Protein AF-A0A2D6M7T5-F1 (afdb_monomer)

Sequence (341 aa):
MRVSKRESVAALQKVVNKAGFGPLVVDGDYGPATSRAVLAFAQSLESDFVTTIRKLGELVPDQAEVEAIPAPAFNDHLIPLKKGQAVSRGWKDNNPIGITWHWTAGWDITSCRRVLGGAKALRKGKASAHFCVGRSREAGIDRYVTLENRSWHCGKGQTLQVDGSELTSADQKGARTTVGIETVNIGYARRGVDAENDWIRYDSPNGPPLVVQPWTDEQIEMMVELGQYIVARFPHIRPEHHQGHADLCPGYKLDVLGFPWLRVLEGIYDEKVEDVWTPFATIEGRQEALTNLGYKLGKVDGVWGRLSAAALSDFQGDQGLPDNGMWTTFVGRAVCQALAE

Solvent-accessible surface area (backbone atoms only — not comparable to full-atom values): 18740 Å² total; per-residue (Å²): 132,88,79,51,75,40,57,53,37,23,53,48,33,50,51,35,34,74,72,66,43,44,94,56,78,71,77,21,67,87,43,74,67,50,51,53,24,51,50,52,50,60,66,70,60,85,60,57,71,69,58,48,53,49,55,53,54,72,72,47,87,74,94,69,82,78,76,66,74,72,70,72,78,59,51,78,31,54,45,57,93,48,94,70,37,34,53,43,85,42,44,62,93,75,47,64,67,27,39,36,36,34,48,60,59,26,91,41,52,69,64,42,38,49,37,44,22,29,83,77,15,74,29,53,52,70,30,15,30,21,32,37,37,17,62,35,69,89,69,29,33,35,34,21,35,58,93,66,37,24,20,38,60,41,60,85,65,50,51,30,28,82,85,44,46,70,56,86,50,80,74,57,26,45,27,54,30,28,47,28,36,32,28,44,33,60,46,52,50,48,98,96,38,81,72,60,97,77,40,41,79,33,39,42,58,64,54,71,70,41,40,25,64,67,82,46,68,52,26,45,53,51,51,14,51,50,42,35,40,50,32,73,75,41,70,87,44,49,79,78,27,53,48,36,46,20,50,27,9,60,92,71,43,65,35,40,70,85,60,65,56,64,70,34,46,24,57,36,67,75,44,93,66,87,77,45,48,74,66,52,39,40,55,41,39,45,44,47,52,43,45,76,74,66,39,74,45,76,80,79,73,62,65,79,43,74,43,49,46,48,33,46,31,51,49,24,52,77,71,72,40,70,69,71,58,56,59,30,63,54,52,28,44,53,50,56,55,63,74,73,110

Radius of gyration: 21.65 Å; Cα contacts (8 Å, |Δi|>4): 619; chains: 1; bounding box: 46×63×50 Å

Foldseek 3Di:
DDDDLLNVLLQLCVLLVVVVLDDDDSRSDCDPSSVNSVVVVVVVPPDDPVVVVVVVVVSDPDDDDPPQLDAWDAPEQEADPDPQFQKFAAAVVRAAQFAAEFEQLAAFPVVSCCQAGHPNHPCRSHFHAQKEFTQAVVSPIYGHRDRRIFGHHWQVQFQAALLQAGDPDSCRTCSRRHHYYYYHFSFFDDVPRHADPPFDWFQFQQHRTTGGDDGHPRSLVSLLSNLLNRCSVVVSHALSRYFYSCSRNPPPDDPPQPDPSQSNRCSNVVDGDDPLDPLPRFQLSLVVLLVLLPQDDDDSDRDSDPSSQVSLQVLCVVLVGPNPSGRTSSVSVSSVVSNVD

Mean predicted aligned error: 10.1 Å

Nearest PDB structures (foldseek):
  3bkv-assembly1_A  TM=8.807E-01  e=5.949E-02  Phikzvirus phiKZ
  4c2e-assembly1_B  TM=9.478E-01  e=2.990E-01  Bacillus subtilis subsp. subtilis str. 168
  4c2g-assembly1_A-2  TM=9.456E-01  e=2.990E-01  Bacillus subtilis subsp. subtilis str. 168
  4c2h-assembly1_B  TM=9.445E-01  e=4.226E-01  Bacillus subtilis subsp. subtilis str. 168
  4c2f-assembly1_A  TM=8.465E-01  e=2.515E-01  Bacillus subtilis subsp. subtilis str. 168

Structure (mmCIF, N/CA/C/O backbone):
data_AF-A0A2D6M7T5-F1
#
_entry.id   AF-A0A2D6M7T5-F1
#
loop_
_atom_site.group_PDB
_atom_site.id
_atom_site.type_symbol
_atom_site.label_atom_id
_atom_site.label_alt_id
_atom_site.label_comp_id
_atom_site.label_asym_id
_atom_site.label_entity_id
_atom_site.label_seq_id
_atom_site.pdbx_PDB_ins_code
_atom_site.Cartn_x
_atom_site.Cartn_y
_atom_site.Cartn_z
_atom_site.occupancy
_atom_site.B_iso_or_equiv
_atom_site.auth_seq_id
_atom_site.auth_comp_id
_atom_site.auth_asym_id
_atom_site.auth_atom_id
_atom_site.pdbx_PDB_model_num
ATOM 1 N N . MET A 1 1 ? -2.818 -33.840 -22.133 1.00 33.44 1 MET A N 1
ATOM 2 C CA . MET A 1 1 ? -4.103 -33.728 -21.408 1.00 33.44 1 MET A CA 1
ATOM 3 C C . MET A 1 1 ? -3.850 -32.770 -20.253 1.00 33.44 1 MET A C 1
ATOM 5 O O . MET A 1 1 ? -2.863 -32.972 -19.564 1.00 33.44 1 MET A O 1
ATOM 9 N N . ARG A 1 2 ? -4.598 -31.663 -20.143 1.00 39.62 2 ARG A N 1
ATOM 10 C CA . ARG A 1 2 ? -4.348 -30.619 -19.129 1.00 39.62 2 ARG A CA 1
ATOM 11 C C . ARG A 1 2 ? -4.703 -31.159 -17.742 1.00 39.62 2 ARG A C 1
ATOM 13 O O . ARG A 1 2 ? -5.802 -31.680 -17.588 1.00 39.62 2 ARG A O 1
ATOM 20 N N . VAL A 1 3 ? -3.792 -31.033 -16.782 1.00 46.38 3 VAL A N 1
ATOM 21 C CA . VAL A 1 3 ? -4.031 -31.374 -15.373 1.00 46.38 3 VAL A CA 1
ATOM 22 C C . VAL A 1 3 ? -4.597 -30.136 -14.678 1.00 46.38 3 VAL A C 1
ATOM 24 O O . VAL A 1 3 ? -4.099 -29.028 -14.866 1.00 46.38 3 VAL A O 1
ATOM 27 N N . SER A 1 4 ? -5.675 -30.294 -13.922 1.00 59.66 4 SER A N 1
ATOM 28 C CA . SER A 1 4 ? -6.310 -29.204 -13.178 1.00 59.66 4 SER A CA 1
ATOM 29 C C . SER A 1 4 ? -5.487 -28.793 -11.944 1.00 59.66 4 SER A C 1
ATOM 31 O O . SER A 1 4 ? -4.774 -29.610 -11.362 1.00 59.66 4 SER A O 1
ATOM 33 N N . LYS A 1 5 ? -5.632 -27.537 -11.479 1.00 59.56 5 LYS A N 1
ATOM 34 C CA . LYS A 1 5 ? -5.011 -27.015 -10.233 1.00 59.56 5 LYS A CA 1
ATOM 35 C C . LYS A 1 5 ? -5.205 -27.980 -9.055 1.00 59.56 5 LYS A C 1
ATOM 37 O O . LYS A 1 5 ? -4.272 -28.243 -8.301 1.00 59.56 5 LYS A O 1
ATOM 42 N N . ARG A 1 6 ? -6.402 -28.556 -8.951 1.00 67.44 6 ARG A N 1
ATOM 43 C CA . ARG A 1 6 ? -6.786 -29.503 -7.904 1.00 67.44 6 ARG A CA 1
ATOM 44 C C . ARG A 1 6 ? -6.025 -30.829 -7.993 1.00 67.44 6 ARG A C 1
ATOM 46 O O . ARG A 1 6 ? -5.544 -31.342 -6.988 1.00 67.44 6 ARG A O 1
ATOM 53 N N . GLU A 1 7 ? -5.848 -31.365 -9.196 1.00 67.69 7 GLU A N 1
ATOM 54 C CA . GLU A 1 7 ? -5.063 -32.587 -9.413 1.00 67.69 7 GLU A CA 1
ATOM 55 C C . GLU A 1 7 ? -3.572 -32.377 -9.102 1.00 67.69 7 GLU A C 1
ATOM 57 O O . GLU A 1 7 ? -2.942 -33.258 -8.514 1.00 67.69 7 GLU A O 1
ATOM 62 N N . SER A 1 8 ? -3.024 -31.196 -9.404 1.00 64.25 8 SER A N 1
ATOM 63 C CA . SER A 1 8 ? -1.641 -30.834 -9.059 1.00 64.25 8 SER A CA 1
ATOM 64 C C . SER A 1 8 ? -1.417 -30.759 -7.548 1.00 64.25 8 SER A C 1
ATOM 66 O O . SER A 1 8 ? -0.423 -31.277 -7.035 1.00 64.25 8 SER A O 1
ATOM 68 N N . VAL A 1 9 ? -2.357 -30.168 -6.808 1.00 73.00 9 VAL A N 1
ATOM 69 C CA . VAL A 1 9 ? -2.287 -30.123 -5.340 1.00 73.00 9 VAL A CA 1
ATOM 70 C C . VAL A 1 9 ? -2.418 -31.524 -4.744 1.00 73.00 9 VAL A C 1
ATOM 72 O O . VAL A 1 9 ? -1.655 -31.873 -3.846 1.00 73.00 9 VAL A O 1
ATOM 75 N N . ALA A 1 10 ? -3.299 -32.369 -5.285 1.00 76.88 10 ALA A N 1
ATOM 76 C CA . ALA A 1 10 ? -3.432 -33.754 -4.839 1.00 76.88 10 ALA A CA 1
ATOM 77 C C . ALA A 1 10 ? -2.135 -34.546 -5.075 1.00 76.88 10 ALA A C 1
ATOM 79 O O . ALA A 1 10 ? -1.720 -35.347 -4.234 1.00 76.88 10 ALA A O 1
ATOM 80 N N . ALA A 1 11 ? -1.453 -34.314 -6.199 1.00 75.56 11 ALA A N 1
ATOM 81 C CA . ALA A 1 11 ? -0.148 -34.910 -6.466 1.00 75.56 11 ALA A CA 1
ATOM 82 C C . ALA A 1 11 ? 0.910 -34.447 -5.450 1.00 75.56 11 ALA A C 1
ATOM 84 O O . ALA A 1 11 ? 1.617 -35.280 -4.880 1.00 75.56 11 ALA A O 1
ATOM 85 N N . LEU A 1 12 ? 0.965 -33.148 -5.149 1.00 76.25 12 LEU A N 1
ATOM 86 C CA . LEU A 1 12 ? 1.865 -32.598 -4.136 1.00 76.25 12 LEU A CA 1
ATOM 87 C C . LEU A 1 12 ? 1.594 -33.184 -2.742 1.00 76.25 12 LEU A C 1
ATOM 89 O O . LEU A 1 12 ? 2.528 -33.625 -2.075 1.00 76.25 12 LEU A O 1
ATOM 93 N N . GLN A 1 13 ? 0.328 -33.270 -2.325 1.00 83.75 13 GLN A N 1
ATOM 94 C CA . GLN A 1 13 ? -0.070 -33.883 -1.052 1.00 83.75 13 GLN A CA 1
ATOM 95 C C . GLN A 1 13 ? 0.419 -35.338 -0.945 1.00 83.75 13 GLN A C 1
ATOM 97 O O . GLN A 1 13 ? 0.943 -35.741 0.094 1.00 83.75 13 GLN A O 1
ATOM 102 N N . LYS A 1 14 ? 0.330 -36.123 -2.032 1.00 82.44 14 LYS A N 1
ATOM 103 C CA . LYS A 1 14 ? 0.880 -37.493 -2.081 1.00 82.44 14 LYS A CA 1
ATOM 104 C C . LYS A 1 14 ? 2.398 -37.514 -1.909 1.00 82.44 14 LYS A C 1
ATOM 106 O O . LYS A 1 14 ? 2.904 -38.365 -1.178 1.00 82.44 14 LYS A O 1
ATOM 111 N N . VAL A 1 15 ? 3.120 -36.610 -2.573 1.00 76.88 15 VAL A N 1
ATOM 112 C CA . VAL A 1 15 ? 4.589 -36.533 -2.493 1.00 76.88 15 VAL A CA 1
ATOM 113 C C . VAL A 1 15 ? 5.031 -36.191 -1.075 1.00 76.88 15 VAL A C 1
ATOM 115 O O . VAL A 1 15 ? 5.868 -36.890 -0.508 1.00 76.88 15 VAL A O 1
ATOM 118 N N . VAL A 1 16 ? 4.419 -35.174 -0.476 1.00 78.94 16 VAL A N 1
ATOM 119 C CA . VAL A 1 16 ? 4.727 -34.721 0.885 1.00 78.94 16 VAL A CA 1
ATOM 120 C C . VAL A 1 16 ? 4.400 -35.809 1.919 1.00 78.94 16 VAL A C 1
ATOM 122 O O . VAL A 1 16 ? 5.206 -36.068 2.814 1.00 78.94 16 VAL A O 1
ATOM 125 N N . ASN A 1 17 ? 3.291 -36.540 1.741 1.00 82.50 17 ASN A N 1
ATOM 126 C CA . ASN A 1 17 ? 2.975 -37.727 2.544 1.00 82.50 17 ASN A CA 1
ATOM 127 C C . ASN A 1 17 ? 4.034 -38.822 2.417 1.00 82.50 17 ASN A C 1
ATOM 129 O O . ASN A 1 17 ? 4.502 -39.349 3.424 1.00 82.50 17 ASN A O 1
ATOM 133 N N . LYS A 1 18 ? 4.426 -39.161 1.185 1.00 78.81 18 LYS A N 1
ATOM 134 C CA . LYS A 1 18 ? 5.433 -40.194 0.907 1.00 78.81 18 LYS A CA 1
ATOM 135 C C . LYS A 1 18 ? 6.806 -39.824 1.469 1.00 78.81 18 LYS A C 1
ATOM 137 O O . LYS A 1 18 ? 7.541 -40.708 1.895 1.00 78.81 18 LYS A O 1
ATOM 142 N N . ALA A 1 19 ? 7.134 -38.536 1.489 1.00 75.44 19 ALA A N 1
ATOM 143 C CA . ALA A 1 19 ? 8.362 -38.012 2.071 1.00 75.44 19 ALA A CA 1
ATOM 144 C C . ALA A 1 19 ? 8.355 -37.988 3.614 1.00 75.44 19 ALA A C 1
ATOM 146 O O . ALA A 1 19 ? 9.364 -37.626 4.210 1.00 75.44 19 ALA A O 1
ATOM 147 N N . GLY A 1 20 ? 7.252 -38.378 4.265 1.00 86.06 20 GLY A N 1
ATOM 148 C CA . GLY A 1 20 ? 7.153 -38.450 5.726 1.00 86.06 20 GLY A CA 1
ATOM 149 C C . GLY A 1 20 ? 6.737 -37.145 6.407 1.00 86.06 20 GLY A C 1
ATOM 150 O O . GLY A 1 20 ? 6.756 -37.076 7.630 1.00 86.06 20 GLY A O 1
ATOM 151 N N . PHE A 1 21 ? 6.318 -36.133 5.642 1.00 83.62 21 PHE A N 1
ATOM 152 C CA . PHE A 1 21 ? 5.861 -34.833 6.158 1.00 83.62 21 PHE A CA 1
ATOM 153 C C . PHE A 1 21 ? 4.329 -34.753 6.288 1.00 83.62 21 PHE A C 1
ATOM 155 O O . PHE A 1 21 ? 3.769 -33.686 6.525 1.00 83.62 21 PHE A O 1
ATOM 162 N N . GLY A 1 22 ? 3.651 -35.892 6.120 1.00 83.56 22 GLY A N 1
ATOM 163 C CA . GLY A 1 22 ? 2.222 -36.074 6.357 1.00 83.56 22 GLY A CA 1
ATOM 164 C C . GLY A 1 22 ? 1.867 -36.410 7.816 1.00 83.56 22 GLY A C 1
ATOM 165 O O . GLY A 1 22 ? 2.725 -36.348 8.695 1.00 83.56 22 GLY A O 1
ATOM 166 N N . PRO A 1 23 ? 0.611 -36.816 8.090 1.00 86.75 23 PRO A N 1
ATOM 167 C CA . PRO A 1 23 ? -0.411 -37.188 7.112 1.00 86.75 23 PRO A CA 1
ATOM 168 C C . PRO A 1 23 ? -1.252 -35.995 6.627 1.00 86.75 23 PRO A C 1
ATOM 170 O O . PRO A 1 23 ? -1.916 -35.314 7.403 1.00 86.75 23 PRO A O 1
ATOM 173 N N . LEU A 1 24 ? -1.269 -35.791 5.314 1.00 86.88 24 LEU A N 1
ATOM 174 C CA . LEU A 1 24 ? -2.187 -34.924 4.583 1.00 86.88 24 LEU A CA 1
ATOM 175 C C . LEU A 1 24 ? -3.327 -35.751 3.994 1.00 86.88 24 LEU A C 1
ATOM 177 O O . LEU A 1 24 ? -3.114 -36.862 3.500 1.00 86.88 24 LEU A O 1
ATOM 181 N N . VAL A 1 25 ? -4.521 -35.170 3.973 1.00 90.12 25 VAL A N 1
ATOM 182 C CA . VAL A 1 25 ? -5.603 -35.653 3.115 1.00 90.12 25 VAL A CA 1
ATOM 183 C C . VAL A 1 25 ? -5.232 -35.326 1.667 1.00 90.12 25 VAL A C 1
ATOM 185 O O . VAL A 1 25 ? -4.685 -34.264 1.388 1.00 90.12 25 VAL A O 1
ATOM 188 N N . VAL A 1 26 ? -5.462 -36.268 0.753 1.00 88.56 26 VAL A N 1
ATOM 189 C CA . VAL A 1 26 ? -5.193 -36.099 -0.681 1.00 88.56 26 VAL A CA 1
ATOM 190 C C . VAL A 1 26 ? -6.503 -35.722 -1.369 1.00 88.56 26 VAL A C 1
ATOM 192 O O . VAL A 1 26 ? -7.169 -36.562 -1.971 1.00 88.56 26 VAL A O 1
ATOM 195 N N . ASP A 1 27 ? -6.907 -34.472 -1.199 1.00 85.56 27 ASP A N 1
ATOM 196 C CA . ASP A 1 27 ? -8.188 -33.914 -1.657 1.00 85.56 27 ASP A CA 1
ATOM 197 C C . ASP A 1 27 ? -8.036 -32.881 -2.784 1.00 85.56 27 ASP A C 1
ATOM 199 O O . ASP A 1 27 ? -9.033 -32.500 -3.412 1.00 85.56 27 ASP A O 1
ATOM 203 N N . GLY A 1 28 ? -6.796 -32.479 -3.078 1.00 79.06 28 GLY A N 1
ATOM 204 C CA . GLY A 1 28 ? -6.483 -31.454 -4.064 1.00 79.06 28 GLY A CA 1
ATOM 205 C C . GLY A 1 28 ? -6.663 -30.025 -3.566 1.00 79.06 28 GLY A C 1
ATOM 206 O O . GLY A 1 28 ? -6.566 -29.093 -4.366 1.00 79.06 28 GLY A O 1
ATOM 207 N N . ASP A 1 29 ? -6.876 -29.840 -2.266 1.00 78.75 29 ASP A N 1
ATOM 208 C CA . ASP A 1 29 ? -7.134 -28.537 -1.675 1.00 78.75 29 ASP A CA 1
ATOM 209 C C . ASP A 1 29 ? -5.875 -28.044 -0.933 1.00 78.75 29 ASP A C 1
ATOM 211 O O . ASP A 1 29 ? -5.308 -28.699 -0.049 1.00 78.75 29 ASP A O 1
ATOM 215 N N . TYR A 1 30 ? -5.372 -26.866 -1.319 1.00 69.19 30 TYR A N 1
ATOM 216 C CA . TYR A 1 30 ? -4.127 -26.326 -0.759 1.00 69.19 30 TYR A CA 1
ATOM 217 C C . TYR A 1 30 ? -4.409 -25.589 0.556 1.00 69.19 30 TYR A C 1
ATOM 219 O O . TYR A 1 30 ? -4.330 -24.369 0.647 1.00 69.19 30 TYR A O 1
ATOM 227 N N . GLY A 1 31 ? -4.788 -26.345 1.584 1.00 69.44 31 GLY A N 1
ATOM 228 C CA . GLY A 1 31 ? -5.095 -25.807 2.906 1.00 69.44 31 GLY A CA 1
ATOM 229 C C . GLY A 1 31 ? -3.866 -25.605 3.808 1.00 69.44 31 GLY A C 1
ATOM 230 O O . GLY A 1 31 ? -2.744 -25.991 3.462 1.00 69.44 31 GLY A O 1
ATOM 231 N N . PRO A 1 32 ? -4.062 -25.075 5.031 1.00 59.84 32 PRO A N 1
ATOM 232 C CA . PRO A 1 32 ? -2.980 -24.814 5.985 1.00 59.84 32 PRO A CA 1
ATOM 233 C C . PRO A 1 32 ? -2.135 -26.046 6.344 1.00 59.84 32 PRO A C 1
ATOM 235 O O . PRO A 1 32 ? -0.934 -25.922 6.571 1.00 59.84 32 PRO A O 1
ATOM 238 N N . ALA A 1 33 ? -2.738 -27.240 6.383 1.00 70.31 33 ALA A N 1
ATOM 239 C CA . ALA A 1 33 ? -2.008 -28.487 6.616 1.00 70.31 33 ALA A CA 1
ATOM 240 C C . ALA A 1 33 ? -1.058 -28.804 5.451 1.00 70.31 33 ALA A C 1
ATOM 242 O O . ALA A 1 33 ? 0.128 -29.034 5.686 1.00 70.31 33 ALA A O 1
ATOM 243 N N . THR A 1 34 ? -1.559 -28.725 4.212 1.00 79.50 34 THR A N 1
ATOM 244 C CA . THR A 1 34 ? -0.765 -28.881 2.985 1.00 79.50 34 THR A CA 1
ATOM 245 C C . THR A 1 34 ? 0.378 -27.869 2.959 1.00 79.50 34 THR A C 1
ATOM 247 O O . THR A 1 34 ? 1.526 -28.259 2.784 1.00 79.50 34 THR A O 1
ATOM 250 N N . SER A 1 35 ? 0.093 -26.593 3.236 1.00 66.12 35 SER A N 1
ATOM 251 C CA . SER A 1 35 ? 1.100 -25.526 3.285 1.00 66.12 35 SER A CA 1
ATOM 252 C C . SER A 1 35 ? 2.218 -25.806 4.301 1.00 66.12 35 SER A C 1
ATOM 254 O O . SER A 1 35 ? 3.394 -25.797 3.938 1.00 66.12 35 SER A O 1
ATOM 256 N N . ARG A 1 36 ? 1.877 -26.138 5.557 1.00 71.44 36 ARG A N 1
ATOM 257 C CA . ARG A 1 36 ? 2.871 -26.460 6.602 1.00 71.44 36 ARG A CA 1
ATOM 258 C C . ARG A 1 36 ? 3.747 -27.649 6.225 1.00 71.44 36 ARG A C 1
ATOM 260 O O . ARG A 1 36 ? 4.956 -27.605 6.426 1.00 71.44 36 ARG A O 1
ATOM 267 N N . ALA A 1 37 ? 3.141 -28.699 5.686 1.00 72.44 37 ALA A N 1
ATOM 268 C CA . ALA A 1 37 ? 3.846 -29.915 5.317 1.00 72.44 37 ALA A CA 1
ATOM 269 C C . ALA A 1 37 ? 4.761 -29.703 4.099 1.00 72.44 37 ALA A C 1
ATOM 271 O O . ALA A 1 37 ? 5.889 -30.190 4.089 1.00 72.44 37 ALA A O 1
ATOM 272 N N . VAL A 1 38 ? 4.324 -28.912 3.113 1.00 73.38 38 VAL A N 1
ATOM 273 C CA . VAL A 1 38 ? 5.154 -28.489 1.974 1.00 73.38 38 VAL A CA 1
ATOM 274 C C . VAL A 1 38 ? 6.327 -27.627 2.441 1.00 73.38 38 VAL A C 1
ATOM 276 O O . VAL A 1 38 ? 7.447 -27.849 1.992 1.00 73.38 38 VAL A O 1
ATOM 279 N N . LEU A 1 39 ? 6.104 -26.685 3.364 1.00 66.75 39 LEU A N 1
ATOM 280 C CA . LEU A 1 39 ? 7.166 -25.853 3.938 1.00 66.75 39 LEU A CA 1
ATOM 281 C C . LEU A 1 39 ? 8.183 -26.686 4.725 1.00 66.75 39 LEU A C 1
ATOM 283 O O . LEU A 1 39 ? 9.381 -26.528 4.513 1.00 66.75 39 LEU A O 1
ATOM 287 N N . ALA A 1 40 ? 7.725 -27.602 5.582 1.00 69.75 40 ALA A N 1
ATOM 288 C CA . ALA A 1 40 ? 8.602 -28.502 6.329 1.00 69.75 40 ALA A CA 1
ATOM 289 C C . ALA A 1 40 ? 9.402 -29.420 5.390 1.00 69.75 40 ALA A C 1
ATOM 291 O O . ALA A 1 40 ? 10.612 -29.587 5.556 1.00 69.75 40 ALA A O 1
ATOM 292 N N . PHE A 1 41 ? 8.749 -29.953 4.353 1.00 73.69 41 PHE A N 1
ATOM 293 C CA . PHE A 1 41 ? 9.410 -30.735 3.316 1.00 73.69 41 PHE A CA 1
ATOM 294 C C . PHE A 1 41 ? 10.461 -29.900 2.571 1.00 73.69 41 PHE A C 1
ATOM 296 O O . PHE A 1 41 ? 11.600 -30.338 2.437 1.00 73.69 41 PHE A O 1
ATOM 303 N N . ALA A 1 42 ? 10.139 -28.670 2.165 1.00 64.94 42 ALA A N 1
ATOM 304 C CA . ALA A 1 42 ? 11.074 -27.772 1.490 1.00 64.94 42 ALA A CA 1
ATOM 305 C C . ALA A 1 42 ? 12.279 -27.398 2.371 1.00 64.94 42 ALA A C 1
ATOM 307 O O . ALA A 1 42 ? 13.411 -27.389 1.891 1.00 64.94 42 ALA A O 1
ATOM 308 N N . GLN A 1 43 ? 12.057 -27.147 3.664 1.00 65.62 43 GLN A N 1
ATOM 309 C CA . GLN A 1 43 ? 13.121 -26.859 4.632 1.00 65.62 43 GLN A CA 1
ATOM 310 C C . GLN A 1 43 ? 14.069 -28.048 4.834 1.00 65.62 43 GLN A C 1
ATOM 312 O O . GLN A 1 43 ? 15.260 -27.844 5.045 1.00 65.62 43 GLN A O 1
ATOM 317 N N . SER A 1 44 ? 13.572 -29.284 4.719 1.00 69.06 44 SER A N 1
ATOM 318 C CA . SER A 1 44 ? 14.391 -30.493 4.893 1.00 69.06 44 SER A CA 1
ATOM 319 C C . SER A 1 44 ? 15.385 -30.768 3.758 1.00 69.06 44 SER A C 1
ATOM 321 O O . SER A 1 44 ? 16.264 -31.615 3.903 1.00 69.06 44 SER A O 1
ATOM 323 N N . LEU A 1 45 ? 15.249 -30.090 2.614 1.00 65.00 45 LEU A N 1
ATOM 324 C CA . LEU A 1 45 ? 15.983 -30.435 1.396 1.00 65.00 45 LEU A CA 1
ATOM 325 C C . LEU A 1 45 ? 17.353 -29.756 1.235 1.00 65.00 45 LEU A C 1
ATOM 327 O O . LEU A 1 45 ? 18.006 -30.057 0.234 1.00 65.00 45 LEU A O 1
ATOM 331 N N . GLU A 1 46 ? 17.785 -28.887 2.167 1.00 54.81 46 GLU A N 1
ATOM 332 C CA . GLU A 1 46 ? 19.110 -28.211 2.231 1.00 54.81 46 GLU A CA 1
ATOM 333 C C . GLU A 1 46 ? 19.807 -27.989 0.864 1.00 54.81 46 GLU A C 1
ATOM 335 O O . GLU A 1 46 ? 20.984 -28.290 0.670 1.00 54.81 46 GLU A O 1
ATOM 340 N N . SER A 1 47 ? 19.082 -27.499 -0.144 1.00 52.31 47 SER A N 1
ATOM 341 C CA . SER A 1 47 ? 19.627 -27.259 -1.483 1.00 52.31 47 SER A CA 1
ATOM 342 C C . SER A 1 47 ? 18.873 -26.136 -2.180 1.00 52.31 47 SER A C 1
ATOM 344 O O . SER A 1 47 ? 17.771 -25.764 -1.776 1.00 52.31 47 SER A O 1
ATOM 346 N N . ASP A 1 48 ? 19.496 -25.544 -3.200 1.00 57.12 48 ASP A N 1
ATOM 347 C CA . ASP A 1 48 ? 18.899 -24.427 -3.923 1.00 57.12 48 ASP A CA 1
ATOM 348 C C . ASP A 1 48 ? 17.535 -24.793 -4.543 1.00 57.12 48 ASP A C 1
ATOM 350 O O . ASP A 1 48 ? 17.195 -25.959 -4.782 1.00 57.12 48 ASP A O 1
ATOM 354 N N . PHE A 1 49 ? 16.726 -23.762 -4.791 1.00 47.53 49 PHE A N 1
ATOM 355 C CA . PHE A 1 49 ? 15.370 -23.895 -5.325 1.00 47.53 49 PHE A CA 1
ATOM 356 C C . PHE A 1 49 ? 15.327 -24.717 -6.627 1.00 47.53 49 PHE A C 1
ATOM 358 O O . PHE A 1 49 ? 14.406 -25.498 -6.844 1.00 47.53 49 PHE A O 1
ATOM 365 N N . VAL A 1 50 ? 16.358 -24.612 -7.471 1.00 49.44 50 VAL A N 1
ATOM 366 C CA . VAL A 1 50 ? 16.449 -25.326 -8.756 1.00 49.44 50 VAL A CA 1
ATOM 367 C C . VAL A 1 50 ? 16.670 -26.828 -8.545 1.00 49.44 50 VAL A C 1
ATOM 369 O O . VAL A 1 50 ? 16.057 -27.655 -9.221 1.00 49.44 50 VAL A O 1
ATOM 372 N N . THR A 1 51 ? 17.509 -27.195 -7.582 1.00 51.06 51 THR A N 1
ATOM 373 C CA . THR A 1 51 ? 17.798 -28.583 -7.206 1.00 51.06 51 THR A CA 1
ATOM 374 C C . THR A 1 51 ? 16.596 -29.225 -6.518 1.00 51.06 51 THR A C 1
ATOM 376 O O . THR A 1 51 ? 16.284 -30.389 -6.773 1.00 51.06 51 THR A O 1
ATOM 379 N N . THR A 1 52 ? 15.866 -28.441 -5.723 1.00 49.78 52 THR A N 1
ATOM 380 C CA . THR A 1 52 ? 14.604 -28.842 -5.089 1.00 49.78 52 THR A CA 1
ATOM 381 C C . THR A 1 52 ? 13.524 -29.156 -6.128 1.00 49.78 52 THR A C 1
ATOM 383 O O . THR A 1 52 ? 12.926 -30.229 -6.079 1.00 49.78 52 THR A O 1
ATOM 386 N N . ILE A 1 53 ? 13.330 -28.282 -7.123 1.00 52.03 53 ILE A N 1
ATOM 387 C CA . ILE A 1 53 ? 12.389 -28.511 -8.233 1.00 52.03 53 ILE A CA 1
ATOM 388 C C . ILE A 1 53 ? 12.780 -29.751 -9.052 1.00 52.03 53 ILE A C 1
ATOM 390 O O . ILE A 1 53 ? 11.909 -30.526 -9.442 1.00 52.03 53 ILE A O 1
ATOM 394 N N . ARG A 1 54 ? 14.081 -29.996 -9.264 1.00 52.12 54 ARG A N 1
ATOM 395 C CA . ARG A 1 54 ? 14.559 -31.188 -9.982 1.00 52.12 54 ARG A CA 1
ATOM 396 C C . ARG A 1 54 ? 14.273 -32.485 -9.216 1.00 52.12 54 ARG A C 1
ATOM 398 O O . ARG A 1 54 ? 13.715 -33.405 -9.801 1.00 52.12 54 ARG A O 1
ATOM 405 N N . LYS A 1 55 ? 14.578 -32.542 -7.914 1.00 53.16 55 LYS A N 1
ATOM 406 C CA . LYS A 1 55 ? 14.277 -33.710 -7.060 1.00 53.16 55 LYS A CA 1
ATOM 407 C C . LYS A 1 55 ? 12.773 -33.966 -6.927 1.00 53.16 55 LYS A C 1
ATOM 409 O O . LYS A 1 55 ? 12.343 -35.114 -6.904 1.00 53.16 55 LYS A O 1
ATOM 414 N N . LEU A 1 56 ? 11.969 -32.904 -6.870 1.00 54.75 56 LEU A N 1
ATOM 415 C CA . LEU A 1 56 ? 10.509 -32.995 -6.933 1.00 54.75 56 LEU A CA 1
ATOM 416 C C . LEU A 1 56 ? 10.036 -33.580 -8.270 1.00 54.75 56 LEU A C 1
ATOM 418 O O . LEU A 1 56 ? 9.188 -34.466 -8.269 1.00 54.75 56 LEU A O 1
ATOM 422 N N . GLY A 1 57 ? 10.627 -33.145 -9.386 1.00 52.12 57 GLY A N 1
ATOM 423 C CA . GLY A 1 57 ? 10.358 -33.692 -10.719 1.00 52.12 57 GLY A CA 1
ATOM 424 C C . GLY A 1 57 ? 10.762 -35.162 -10.885 1.00 52.12 57 GLY A C 1
ATOM 425 O O . GLY A 1 57 ? 10.110 -35.886 -11.626 1.00 52.12 57 GLY A O 1
ATOM 426 N N . GLU A 1 58 ? 11.784 -35.633 -10.165 1.00 50.19 58 GLU A N 1
ATOM 427 C CA . GLU A 1 58 ? 12.200 -37.047 -10.152 1.00 50.19 58 GLU A CA 1
ATOM 428 C C . GLU A 1 58 ? 11.249 -37.954 -9.345 1.00 50.19 58 GLU A C 1
ATOM 430 O O . GLU A 1 58 ? 11.163 -39.155 -9.607 1.00 50.19 58 GLU A O 1
ATOM 435 N N . LEU A 1 59 ? 10.521 -37.403 -8.364 1.00 48.75 59 LEU A N 1
ATOM 436 C CA . LEU A 1 59 ? 9.586 -38.146 -7.506 1.00 48.75 59 LEU A CA 1
ATOM 437 C C . LEU A 1 59 ? 8.162 -38.246 -8.077 1.00 48.75 59 LEU A C 1
ATOM 439 O O . LEU A 1 59 ? 7.348 -38.997 -7.529 1.00 48.75 59 LEU A O 1
ATOM 443 N N . VAL A 1 60 ? 7.869 -37.521 -9.158 1.00 45.81 60 VAL A N 1
ATOM 444 C CA . VAL A 1 60 ? 6.601 -37.576 -9.894 1.00 45.81 60 VAL A CA 1
ATOM 445 C C . VAL A 1 60 ? 6.816 -38.432 -11.147 1.00 45.81 60 VAL A C 1
ATOM 447 O O . VAL A 1 60 ? 7.461 -37.979 -12.090 1.00 45.81 60 VAL A O 1
ATOM 450 N N . PRO A 1 61 ? 6.316 -39.681 -11.189 1.00 39.84 61 PRO A N 1
ATOM 451 C CA . PRO A 1 61 ? 6.285 -40.421 -12.432 1.00 39.84 61 PRO A CA 1
ATOM 452 C C . PRO A 1 61 ? 5.232 -39.789 -13.344 1.00 39.84 61 PRO A C 1
ATOM 454 O O . PRO A 1 61 ? 4.070 -39.656 -12.964 1.00 39.84 61 PRO A O 1
ATOM 457 N N . ASP A 1 62 ? 5.685 -39.485 -14.553 1.00 42.03 62 ASP A N 1
ATOM 458 C CA . ASP A 1 62 ? 4.966 -38.939 -15.702 1.00 42.03 62 ASP A CA 1
ATOM 459 C C . ASP A 1 62 ? 4.793 -37.412 -15.750 1.00 42.03 62 ASP A C 1
ATOM 461 O O . ASP A 1 62 ? 4.341 -36.744 -14.820 1.00 42.03 62 ASP A O 1
ATOM 465 N N . GLN A 1 63 ? 5.231 -36.861 -16.881 1.00 42.91 63 GLN A N 1
ATOM 466 C CA . GLN A 1 63 ? 5.420 -35.437 -17.120 1.00 42.91 63 GLN A CA 1
ATOM 467 C C . GLN A 1 63 ? 4.079 -34.700 -17.203 1.00 42.91 63 GLN A C 1
ATOM 469 O O . GLN A 1 63 ? 3.394 -34.734 -18.224 1.00 42.91 63 GLN A O 1
ATOM 474 N N . ALA A 1 64 ? 3.755 -33.944 -16.159 1.00 36.28 64 ALA A N 1
ATOM 475 C CA . ALA A 1 64 ? 2.966 -32.730 -16.297 1.00 36.28 64 ALA A CA 1
ATOM 476 C C . ALA A 1 64 ? 3.865 -31.569 -15.871 1.00 36.28 64 ALA A C 1
ATOM 478 O O . ALA A 1 64 ? 4.186 -31.422 -14.692 1.00 36.28 64 ALA A O 1
ATOM 479 N N . GLU A 1 65 ? 4.320 -30.772 -16.839 1.00 36.06 65 GLU A N 1
ATOM 480 C CA . GLU A 1 65 ? 4.876 -29.456 -16.542 1.00 36.06 65 GLU A CA 1
ATOM 481 C C . GLU A 1 65 ? 3.842 -28.708 -15.692 1.00 36.06 65 GLU A C 1
ATOM 483 O O . GLU A 1 65 ? 2.702 -28.509 -16.117 1.00 36.06 65 GLU A O 1
ATOM 488 N N . VAL A 1 66 ? 4.211 -28.343 -14.462 1.00 38.75 66 VAL A N 1
ATOM 489 C CA . VAL A 1 66 ? 3.435 -27.379 -13.685 1.00 38.75 66 VAL A CA 1
ATOM 490 C C . VAL A 1 66 ? 3.530 -26.080 -14.476 1.00 38.75 66 VAL A C 1
ATOM 492 O O . VAL A 1 66 ? 4.586 -25.448 -14.477 1.00 38.75 66 VAL A O 1
ATOM 495 N N . GLU A 1 67 ? 2.478 -25.728 -15.218 1.00 39.88 67 GLU A N 1
ATOM 496 C CA . GLU A 1 67 ? 2.411 -24.452 -15.930 1.00 39.88 67 GLU A CA 1
ATOM 497 C C . GLU A 1 67 ? 2.605 -23.351 -14.883 1.00 39.88 67 GLU A C 1
ATOM 499 O O . GLU A 1 67 ? 1.751 -23.121 -14.023 1.00 39.88 67 GLU A O 1
ATOM 504 N N . ALA A 1 68 ? 3.780 -22.716 -14.903 1.00 49.88 68 ALA A N 1
ATOM 505 C CA . ALA A 1 68 ? 4.017 -21.507 -14.136 1.00 49.88 68 ALA A CA 1
ATOM 506 C C . ALA A 1 68 ? 2.903 -20.521 -14.495 1.00 49.88 68 ALA A C 1
ATOM 508 O O . ALA A 1 68 ? 2.594 -20.384 -15.680 1.00 49.88 68 ALA A O 1
ATOM 509 N N . ILE A 1 69 ? 2.310 -19.844 -13.501 1.00 51.97 69 ILE A N 1
ATOM 510 C CA . ILE A 1 69 ? 1.362 -18.758 -13.777 1.00 51.97 69 ILE A CA 1
ATOM 511 C C . ILE A 1 69 ? 2.055 -17.828 -14.780 1.00 51.97 69 ILE A C 1
ATOM 513 O O . ILE A 1 69 ? 3.122 -17.288 -14.448 1.00 51.97 69 ILE A O 1
ATOM 517 N N . PRO A 1 70 ? 1.540 -17.707 -16.019 1.00 61.78 70 PRO A N 1
ATOM 518 C CA . PRO A 1 70 ? 2.233 -16.953 -17.042 1.00 61.78 70 PRO A CA 1
ATOM 519 C C . PRO A 1 70 ? 2.343 -15.515 -16.558 1.00 61.78 70 PRO A C 1
ATOM 521 O O . PRO A 1 70 ? 1.386 -14.944 -16.034 1.00 61.78 70 PRO A O 1
ATOM 524 N N . ALA A 1 71 ? 3.536 -14.941 -16.697 1.00 73.38 71 ALA A N 1
ATOM 525 C CA . ALA A 1 71 ? 3.729 -13.541 -16.374 1.00 73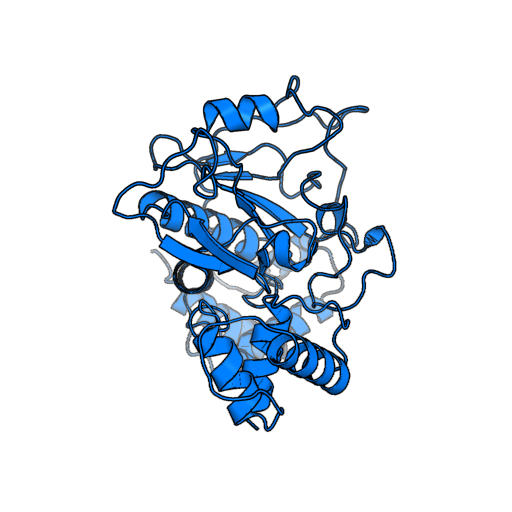.38 71 ALA A CA 1
ATOM 526 C C . ALA A 1 71 ? 2.717 -12.696 -17.170 1.00 73.38 71 ALA A C 1
ATOM 528 O O . ALA A 1 71 ? 2.554 -12.945 -18.371 1.00 73.38 71 ALA A O 1
ATOM 529 N N . PRO A 1 72 ? 2.075 -11.692 -16.546 1.00 84.94 72 PRO A N 1
ATOM 530 C CA . PRO A 1 72 ? 1.281 -10.724 -17.281 1.00 84.94 72 PRO A CA 1
ATOM 531 C C . PRO A 1 72 ? 2.104 -10.107 -18.414 1.00 84.94 72 PRO A C 1
ATOM 533 O O . PRO A 1 72 ? 3.329 -9.972 -18.315 1.00 84.94 72 PRO A O 1
ATOM 536 N N . ALA A 1 73 ? 1.434 -9.701 -19.491 1.00 89.62 73 ALA A N 1
ATOM 537 C CA . ALA A 1 73 ? 2.091 -8.947 -20.547 1.00 89.62 73 ALA A CA 1
ATOM 538 C C . ALA A 1 73 ? 2.593 -7.611 -19.974 1.00 89.62 73 ALA A C 1
ATOM 540 O O . ALA A 1 73 ? 1.802 -6.756 -19.573 1.00 89.62 73 ALA A O 1
ATOM 541 N N . PHE A 1 74 ? 3.916 -7.446 -19.916 1.00 95.88 74 PHE A N 1
ATOM 542 C CA . PHE A 1 74 ? 4.543 -6.239 -19.387 1.00 95.88 74 PHE A CA 1
ATOM 543 C C . PHE A 1 74 ? 4.975 -5.285 -20.498 1.00 95.88 74 PHE A C 1
ATOM 545 O O . PHE A 1 74 ? 5.636 -5.676 -21.461 1.00 95.88 74 PHE A O 1
ATOM 552 N N . ASN A 1 75 ? 4.712 -4.000 -20.279 1.00 97.19 75 ASN A N 1
ATOM 553 C CA . ASN A 1 75 ? 5.376 -2.906 -20.971 1.00 97.19 75 ASN A CA 1
ATOM 554 C C . ASN A 1 75 ? 6.732 -2.657 -20.290 1.00 97.19 75 ASN A C 1
ATOM 556 O O . ASN A 1 75 ? 6.825 -1.983 -19.257 1.00 97.19 75 ASN A O 1
ATOM 560 N N . ASP A 1 76 ? 7.802 -3.241 -20.825 1.00 97.56 76 ASP A N 1
ATOM 561 C CA . ASP A 1 76 ? 9.122 -3.136 -20.202 1.00 97.56 76 ASP A CA 1
ATOM 562 C C . ASP A 1 76 ? 9.733 -1.736 -20.368 1.00 97.56 76 ASP A C 1
ATOM 564 O O . ASP A 1 76 ? 10.149 -1.309 -21.447 1.00 97.56 76 ASP A O 1
ATOM 568 N N . HIS A 1 77 ? 9.880 -1.046 -19.238 1.00 97.88 77 HIS A N 1
ATOM 569 C CA . HIS A 1 77 ? 10.546 0.248 -19.117 1.00 97.88 77 HIS A CA 1
ATOM 570 C C . HIS 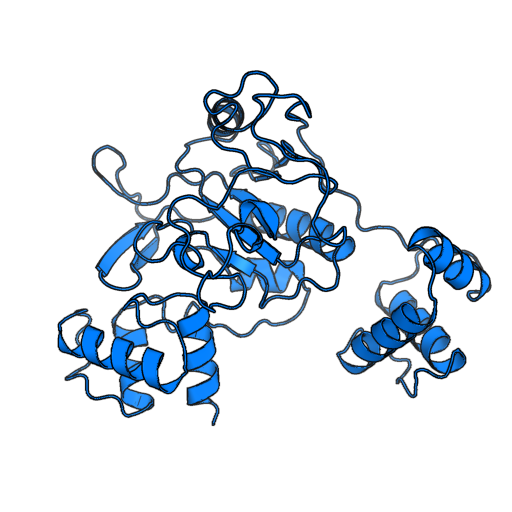A 1 77 ? 11.602 0.181 -18.016 1.00 97.88 77 HIS A C 1
ATOM 572 O O . HIS A 1 77 ? 11.633 0.981 -17.076 1.00 97.88 77 HIS A O 1
ATOM 578 N N . LEU A 1 78 ? 12.479 -0.815 -18.144 1.00 98.31 78 LEU A N 1
ATOM 579 C CA . LEU A 1 78 ? 13.430 -1.194 -17.110 1.00 98.31 78 LEU A CA 1
ATOM 580 C C . LEU A 1 78 ? 14.422 -0.071 -16.780 1.00 98.31 78 LEU A C 1
ATOM 582 O O . LEU A 1 78 ? 15.038 0.558 -17.649 1.00 98.31 78 LEU A O 1
ATOM 586 N N . ILE A 1 79 ? 14.616 0.145 -15.484 1.00 98.25 79 ILE A N 1
ATOM 587 C CA . ILE A 1 79 ? 15.653 1.011 -14.940 1.00 98.25 79 ILE A CA 1
ATOM 588 C C . ILE A 1 79 ? 16.983 0.243 -14.985 1.00 98.25 79 ILE A C 1
ATOM 590 O O . ILE A 1 79 ? 17.087 -0.844 -14.413 1.00 98.25 79 ILE A O 1
ATOM 594 N N . PRO A 1 80 ? 18.042 0.785 -15.614 1.00 97.38 80 PRO A N 1
ATOM 595 C CA . PRO A 1 80 ? 19.334 0.113 -15.649 1.00 97.38 80 PRO A CA 1
ATOM 596 C C . PRO A 1 80 ? 19.919 -0.058 -14.244 1.00 97.38 80 PRO A C 1
ATOM 598 O O . PRO A 1 80 ? 19.982 0.903 -13.480 1.00 97.38 80 PRO A O 1
ATOM 601 N N . LEU A 1 81 ? 20.459 -1.236 -13.933 1.00 96.69 81 LEU A N 1
ATOM 602 C CA . LEU A 1 81 ? 21.168 -1.490 -12.676 1.00 96.69 81 LEU A CA 1
ATOM 603 C C . LEU A 1 81 ? 22.558 -0.820 -12.681 1.00 96.69 81 LEU A C 1
ATOM 605 O O . LEU A 1 81 ? 23.586 -1.468 -12.876 1.00 96.69 81 LEU A O 1
ATOM 609 N N . LYS A 1 82 ? 22.587 0.510 -12.538 1.00 95.25 82 LYS A N 1
ATOM 610 C CA . LYS A 1 82 ? 23.792 1.356 -12.597 1.00 95.25 82 LYS A CA 1
ATOM 611 C C . LYS A 1 82 ? 23.759 2.429 -11.506 1.00 95.25 82 LYS A C 1
ATOM 613 O O . LYS A 1 82 ? 22.691 2.857 -11.075 1.00 95.25 82 LYS A O 1
ATOM 618 N N . LYS A 1 83 ? 24.934 2.915 -11.088 1.00 94.81 83 LYS A N 1
ATOM 619 C CA . LYS A 1 83 ? 25.055 3.997 -10.093 1.00 94.81 83 LYS A CA 1
ATOM 620 C C . LYS A 1 83 ? 24.215 5.219 -10.499 1.00 94.81 83 LYS A C 1
ATOM 622 O O . LYS A 1 83 ? 24.207 5.620 -11.661 1.00 94.81 83 LYS A O 1
ATOM 627 N N . GLY A 1 84 ? 23.525 5.811 -9.524 1.00 94.31 84 GLY A N 1
ATOM 628 C CA . GLY A 1 84 ? 22.663 6.981 -9.724 1.00 94.31 84 GLY A CA 1
ATOM 629 C C . GLY A 1 84 ? 21.275 6.664 -10.287 1.00 94.31 84 GLY A C 1
ATOM 630 O O . GLY A 1 84 ? 20.498 7.588 -10.509 1.00 94.31 84 GLY A O 1
ATOM 631 N N . GLN A 1 85 ? 20.952 5.392 -10.525 1.00 97.38 85 GLN A N 1
ATOM 632 C CA . GLN A 1 85 ? 19.589 4.951 -10.807 1.00 97.38 85 GLN A CA 1
ATOM 633 C C . GLN A 1 85 ? 18.850 4.612 -9.510 1.00 97.38 85 GLN A C 1
ATOM 635 O O . GLN A 1 85 ? 19.474 4.285 -8.503 1.00 97.38 85 GLN A O 1
ATOM 640 N N . ALA A 1 86 ? 17.519 4.698 -9.540 1.00 96.88 86 ALA A N 1
ATOM 641 C CA . ALA A 1 86 ? 16.669 4.342 -8.407 1.00 96.88 86 ALA A CA 1
ATOM 642 C C . ALA A 1 86 ? 16.376 2.833 -8.416 1.00 96.88 86 ALA A C 1
ATOM 644 O O . ALA A 1 86 ? 15.255 2.407 -8.657 1.00 96.88 86 ALA A O 1
ATOM 645 N N . VAL A 1 87 ? 17.410 2.012 -8.256 1.00 97.81 87 VAL A N 1
ATOM 646 C CA . VAL A 1 87 ? 17.297 0.548 -8.212 1.00 97.81 87 VAL A CA 1
ATOM 647 C C . VAL A 1 87 ? 18.464 -0.025 -7.414 1.00 97.81 87 VAL A C 1
ATOM 649 O O . VAL A 1 87 ? 19.570 0.522 -7.412 1.00 97.81 87 VAL A O 1
ATOM 652 N N . SER A 1 88 ? 18.235 -1.121 -6.701 1.00 96.75 88 SER A N 1
ATOM 653 C CA . SER A 1 88 ? 19.256 -1.828 -5.925 1.00 96.75 88 SER A CA 1
ATOM 654 C C . SER A 1 88 ? 19.250 -3.318 -6.233 1.00 96.75 88 SER A C 1
ATOM 656 O O . SER A 1 88 ? 18.211 -3.883 -6.547 1.00 96.75 88 SER A O 1
ATOM 658 N N . ARG A 1 89 ? 20.422 -3.955 -6.163 1.00 96.19 89 ARG A N 1
ATOM 659 C CA . ARG A 1 89 ? 20.589 -5.367 -6.528 1.00 96.19 89 ARG A CA 1
ATOM 660 C C . ARG A 1 89 ? 20.093 -6.310 -5.430 1.00 96.19 89 ARG A C 1
ATOM 662 O O . ARG A 1 89 ? 20.445 -6.099 -4.266 1.00 96.19 89 ARG A O 1
ATOM 669 N N . GLY A 1 90 ? 19.409 -7.384 -5.831 1.00 93.88 90 GLY A N 1
ATOM 670 C CA . GLY A 1 90 ? 19.087 -8.534 -4.977 1.00 93.88 90 GLY A CA 1
ATOM 671 C C . GLY A 1 90 ? 18.034 -8.232 -3.919 1.00 93.88 90 GLY A C 1
ATOM 672 O O . GLY A 1 90 ? 17.588 -7.101 -3.796 1.00 93.88 90 GLY A O 1
ATOM 673 N N . TRP A 1 91 ? 17.713 -9.201 -3.076 1.00 93.06 91 TRP A N 1
ATOM 674 C CA . TRP A 1 91 ? 16.985 -8.989 -1.820 1.00 93.06 91 TRP A CA 1
ATOM 675 C C . TRP A 1 91 ? 17.881 -9.343 -0.643 1.00 93.06 91 TRP A C 1
ATOM 677 O O . TRP A 1 91 ? 18.889 -10.031 -0.814 1.00 93.06 91 TRP A O 1
ATOM 687 N N . LYS A 1 92 ? 17.514 -8.883 0.552 1.00 81.06 92 LYS A N 1
ATOM 688 C CA . LYS A 1 92 ? 18.021 -9.520 1.767 1.00 81.06 92 LYS A CA 1
ATOM 689 C C . LYS A 1 92 ? 17.431 -10.937 1.814 1.00 81.06 92 LYS A C 1
ATOM 691 O O . LYS A 1 92 ? 16.275 -11.109 1.449 1.00 81.06 92 LYS A O 1
ATOM 696 N N . ASP A 1 93 ? 18.245 -11.941 2.128 1.00 81.19 93 ASP A N 1
ATOM 697 C CA . ASP A 1 93 ? 17.831 -13.357 2.175 1.00 81.19 93 ASP A CA 1
ATOM 698 C C . ASP A 1 93 ? 17.157 -13.869 0.880 1.00 81.19 93 ASP A C 1
ATOM 700 O O . ASP A 1 93 ? 16.352 -14.798 0.883 1.00 81.19 93 ASP A O 1
ATOM 704 N N . ASN A 1 94 ? 17.508 -13.248 -0.255 1.00 81.06 94 ASN A N 1
ATOM 705 C CA . ASN A 1 94 ? 17.008 -13.531 -1.606 1.00 81.06 94 ASN A CA 1
ATOM 706 C C . ASN A 1 94 ? 15.490 -13.388 -1.828 1.00 81.06 94 ASN A C 1
ATOM 708 O O . ASN A 1 94 ? 15.043 -13.648 -2.945 1.00 81.06 94 ASN A O 1
ATOM 712 N N . ASN A 1 95 ? 14.716 -12.895 -0.853 1.00 92.06 95 ASN A N 1
ATOM 713 C CA . ASN A 1 95 ? 13.264 -12.756 -0.977 1.00 92.06 95 ASN A CA 1
ATOM 714 C C . ASN A 1 95 ? 12.733 -11.424 -0.406 1.00 92.06 95 ASN A C 1
ATOM 716 O O . ASN A 1 95 ? 13.209 -10.969 0.634 1.00 92.06 95 ASN A O 1
ATOM 720 N N . PRO A 1 96 ? 11.723 -10.795 -1.039 1.00 96.81 96 PRO A N 1
ATOM 721 C CA . PRO A 1 96 ? 10.874 -9.821 -0.363 1.00 96.81 96 PRO A CA 1
ATOM 722 C C . PRO A 1 96 ? 9.985 -10.530 0.666 1.00 96.81 96 PRO A C 1
ATOM 724 O O . PRO A 1 96 ? 9.706 -11.715 0.532 1.00 96.81 96 PRO A O 1
ATOM 727 N N . ILE A 1 97 ? 9.494 -9.802 1.662 1.00 96.12 97 ILE A N 1
ATOM 728 C CA . ILE A 1 97 ? 8.606 -10.306 2.724 1.00 96.12 97 ILE A CA 1
ATOM 729 C C . ILE A 1 97 ? 7.197 -9.700 2.659 1.00 96.12 97 ILE A C 1
ATOM 731 O O . ILE A 1 97 ? 6.390 -9.935 3.547 1.00 96.12 97 ILE A O 1
ATOM 735 N N . GLY A 1 98 ? 6.894 -8.904 1.630 1.00 98.00 98 GLY A N 1
ATOM 736 C CA . GLY A 1 98 ? 5.567 -8.317 1.454 1.00 98.00 98 GLY A CA 1
ATOM 737 C C . GLY A 1 98 ? 5.423 -7.476 0.192 1.00 98.00 98 GLY A C 1
ATOM 738 O O . GLY A 1 98 ? 6.362 -7.345 -0.602 1.00 98.00 98 GLY A O 1
ATOM 739 N N . ILE A 1 99 ? 4.242 -6.883 0.024 1.00 98.81 99 ILE A N 1
ATOM 740 C CA . ILE A 1 99 ? 3.892 -6.017 -1.106 1.00 98.81 99 ILE A CA 1
ATOM 741 C C . ILE A 1 99 ? 3.361 -4.687 -0.573 1.00 98.81 99 ILE A C 1
ATOM 743 O O . ILE A 1 99 ? 2.405 -4.647 0.199 1.00 98.81 99 ILE A O 1
ATOM 747 N N . THR A 1 100 ? 3.980 -3.587 -1.002 1.00 98.75 100 THR A N 1
ATOM 748 C CA . THR A 1 100 ? 3.534 -2.232 -0.668 1.00 98.75 100 THR A CA 1
ATOM 749 C C . THR A 1 100 ? 2.828 -1.607 -1.862 1.00 98.75 100 THR A C 1
ATOM 751 O O . THR A 1 100 ? 3.421 -1.435 -2.932 1.00 98.75 100 THR A O 1
ATOM 754 N N . TRP A 1 101 ? 1.557 -1.272 -1.662 1.00 98.75 101 TRP A N 1
ATOM 755 C CA . TRP A 1 101 ? 0.690 -0.690 -2.678 1.00 98.75 101 TRP A CA 1
ATOM 756 C C . TRP A 1 101 ? 0.688 0.835 -2.587 1.00 98.75 101 TRP A C 1
ATOM 758 O O . TRP A 1 101 ? 0.634 1.424 -1.503 1.00 98.75 101 TRP A O 1
ATOM 768 N N . HIS A 1 102 ? 0.729 1.468 -3.753 1.00 98.56 102 HIS A N 1
ATOM 769 C CA . HIS A 1 102 ? 0.769 2.912 -3.925 1.00 98.56 102 HIS A CA 1
ATOM 770 C C . HIS A 1 102 ? -0.255 3.342 -4.970 1.00 98.56 102 HIS A C 1
ATOM 772 O O . HIS A 1 102 ? -0.489 2.619 -5.941 1.00 98.56 102 HIS A O 1
ATOM 778 N N . TRP A 1 103 ? -0.787 4.557 -4.835 1.00 97.38 103 TRP A N 1
ATOM 779 C CA . TRP A 1 103 ? -1.208 5.314 -6.010 1.00 97.38 103 TRP A CA 1
ATOM 780 C C . TRP A 1 103 ? -0.062 6.202 -6.487 1.00 97.38 103 TRP A C 1
ATOM 782 O O . TRP A 1 103 ? 0.753 6.689 -5.702 1.00 97.38 103 TRP A O 1
ATOM 792 N N . THR A 1 104 ? -0.086 6.519 -7.771 1.00 97.12 104 THR A N 1
ATOM 793 C CA . THR A 1 104 ? 0.911 7.388 -8.412 1.00 97.12 104 THR A CA 1
ATOM 794 C C . THR A 1 104 ? 0.675 8.879 -8.173 1.00 97.12 104 THR A C 1
ATOM 796 O O . THR A 1 104 ? 1.596 9.681 -8.348 1.00 97.12 104 THR A O 1
ATOM 799 N N . ALA A 1 105 ? -0.559 9.274 -7.829 1.00 95.19 105 ALA A N 1
ATOM 800 C CA . ALA A 1 105 ? -1.053 10.650 -7.938 1.00 95.19 105 ALA A CA 1
ATOM 801 C C . ALA A 1 105 ? -0.882 11.234 -9.360 1.00 95.19 105 ALA A C 1
ATOM 803 O O . ALA A 1 105 ? -0.775 12.452 -9.537 1.00 95.19 105 ALA A O 1
ATOM 804 N N . GLY A 1 106 ? -0.823 10.354 -10.365 1.00 94.50 106 GLY A N 1
ATOM 805 C CA . GLY A 1 106 ? -0.650 10.665 -11.778 1.00 94.50 106 GLY A CA 1
ATOM 806 C C . GLY A 1 106 ? -1.893 10.318 -12.592 1.00 94.50 106 GLY A C 1
ATOM 807 O O . GLY A 1 106 ? -2.707 9.491 -12.191 1.00 94.50 106 GLY A O 1
ATOM 808 N N . TRP A 1 107 ? -2.036 10.977 -13.741 1.00 94.94 107 TRP A N 1
ATOM 809 C CA . TRP A 1 107 ? -3.236 10.902 -14.584 1.00 94.94 107 TRP A CA 1
ATOM 810 C C . TRP A 1 107 ? -3.281 9.654 -15.464 1.00 94.94 107 TRP A C 1
ATOM 812 O O . TRP A 1 107 ? -4.340 9.078 -15.689 1.00 94.94 107 TRP A O 1
ATOM 822 N N . ASP A 1 108 ? -2.121 9.238 -15.960 1.00 97.19 108 ASP A N 1
ATOM 823 C CA . ASP A 1 108 ? -1.997 8.163 -16.937 1.00 97.19 108 ASP A CA 1
ATOM 824 C C . ASP A 1 108 ? -0.656 7.431 -16.788 1.00 97.19 108 ASP A C 1
ATOM 826 O O . ASP A 1 108 ? 0.311 7.964 -16.225 1.00 97.19 108 ASP A O 1
ATOM 830 N N . ILE A 1 109 ? -0.579 6.212 -17.327 1.00 98.00 109 ILE A N 1
ATOM 831 C CA . ILE A 1 109 ? 0.612 5.363 -17.209 1.00 98.00 109 ILE A CA 1
ATOM 832 C C . ILE A 1 109 ? 1.847 5.978 -17.882 1.00 98.00 109 ILE A C 1
ATOM 834 O O . ILE A 1 109 ? 2.953 5.843 -17.368 1.00 98.00 109 ILE A O 1
ATOM 838 N N . THR A 1 110 ? 1.681 6.733 -18.972 1.00 97.94 110 THR A N 1
ATOM 839 C CA . THR A 1 110 ? 2.793 7.359 -19.705 1.00 97.94 110 THR A CA 1
ATOM 840 C C . THR A 1 110 ? 3.450 8.457 -18.870 1.00 97.94 110 THR A C 1
ATOM 842 O O . THR A 1 110 ? 4.681 8.556 -18.798 1.00 97.94 110 THR A O 1
ATOM 845 N N . SER A 1 111 ? 2.645 9.277 -18.194 1.00 96.94 111 SER A N 1
ATOM 846 C CA . SER A 1 111 ? 3.126 10.298 -17.267 1.00 96.94 111 SER A CA 1
ATOM 847 C C . SER A 1 111 ? 3.852 9.666 -16.073 1.00 96.94 111 SER A C 1
ATOM 849 O O . SER A 1 111 ? 4.945 10.119 -15.719 1.00 96.94 111 SER A O 1
ATOM 851 N N . CYS A 1 112 ? 3.315 8.572 -15.522 1.00 97.81 112 CYS A N 1
ATOM 852 C CA . CYS A 1 112 ? 3.907 7.835 -14.404 1.00 97.81 112 CYS A CA 1
ATOM 853 C C . CYS A 1 112 ? 5.240 7.183 -14.796 1.00 97.81 112 CYS A C 1
ATOM 855 O O . CYS A 1 112 ? 6.243 7.345 -14.097 1.00 97.81 112 CYS A O 1
ATOM 857 N N . ARG A 1 113 ? 5.294 6.557 -15.974 1.00 98.00 113 ARG A N 1
ATOM 858 C CA . ARG A 1 113 ? 6.504 6.001 -16.593 1.00 98.00 113 ARG A CA 1
ATOM 859 C C . ARG A 1 113 ? 7.605 7.031 -16.725 1.00 98.00 113 ARG A C 1
ATOM 861 O O . ARG A 1 113 ? 8.738 6.773 -16.336 1.00 98.00 113 ARG A O 1
ATOM 868 N N . ARG A 1 114 ? 7.286 8.231 -17.216 1.00 97.88 114 ARG A N 1
ATOM 869 C CA . ARG A 1 114 ? 8.263 9.326 -17.328 1.00 97.88 114 ARG A CA 1
ATOM 870 C C . ARG A 1 114 ? 8.832 9.735 -15.965 1.00 97.88 114 ARG A C 1
ATOM 872 O O . ARG A 1 114 ? 9.979 10.177 -15.885 1.00 97.88 114 ARG A O 1
ATOM 879 N N . VAL A 1 115 ? 8.047 9.617 -14.895 1.00 97.69 115 VAL A N 1
ATOM 880 C CA . VAL A 1 115 ? 8.464 9.988 -13.536 1.00 97.69 115 VAL A CA 1
ATOM 881 C C . VAL A 1 115 ? 9.315 8.899 -12.885 1.00 97.69 115 VAL A C 1
ATOM 883 O O . VAL A 1 115 ? 10.333 9.236 -12.276 1.00 97.69 115 VAL A O 1
ATOM 886 N N . LEU A 1 116 ? 8.917 7.633 -13.015 1.00 97.56 116 LEU A N 1
ATOM 887 C CA . LEU A 1 116 ? 9.421 6.524 -12.199 1.00 97.56 116 LEU A CA 1
ATOM 888 C C . LEU A 1 116 ? 10.266 5.505 -12.968 1.00 97.56 116 LEU A C 1
ATOM 890 O O . LEU A 1 116 ? 11.112 4.855 -12.359 1.00 97.56 116 LEU A O 1
ATOM 894 N N . GLY A 1 117 ? 10.046 5.359 -14.274 1.00 96.31 117 GLY A N 1
ATOM 895 C CA . GLY A 1 117 ? 10.557 4.260 -15.088 1.00 96.31 117 GLY A CA 1
ATOM 896 C C . GLY A 1 117 ? 11.625 4.651 -16.109 1.00 96.31 117 GLY A C 1
ATOM 897 O O . GLY A 1 117 ? 11.754 5.798 -16.543 1.00 96.31 117 GLY A O 1
ATOM 898 N N . GLY A 1 118 ? 12.391 3.652 -16.538 1.00 96.75 118 GLY A N 1
ATOM 899 C CA . GLY A 1 118 ? 13.392 3.776 -17.591 1.00 96.75 118 GLY A CA 1
ATOM 900 C C . GLY A 1 118 ? 14.665 4.533 -17.198 1.00 96.75 118 GLY A C 1
ATOM 901 O O . GLY A 1 118 ? 14.812 5.130 -16.133 1.00 96.75 118 GLY A O 1
ATOM 902 N N . ALA A 1 119 ? 15.637 4.534 -18.112 1.00 95.38 119 ALA A N 1
ATOM 903 C CA . ALA A 1 119 ? 16.974 5.079 -17.858 1.00 95.38 119 ALA A CA 1
ATOM 904 C C . ALA A 1 119 ? 17.027 6.600 -17.599 1.00 95.38 119 ALA A C 1
ATOM 906 O O . ALA A 1 119 ? 18.035 7.090 -17.071 1.00 95.38 119 ALA A O 1
ATOM 907 N N . LYS A 1 120 ? 15.981 7.335 -18.000 1.00 96.81 120 LYS A N 1
ATOM 908 C CA . LYS A 1 120 ? 15.888 8.804 -17.978 1.00 96.81 120 LYS A CA 1
ATOM 909 C C . LYS A 1 120 ? 14.693 9.315 -17.152 1.00 96.81 120 LYS A C 1
ATOM 911 O O . LYS A 1 120 ? 14.226 10.421 -17.403 1.00 96.81 120 LYS A O 1
ATOM 916 N N . ALA A 1 121 ? 14.212 8.524 -16.190 1.00 97.12 121 ALA A N 1
ATOM 917 C CA . ALA A 1 121 ? 13.127 8.915 -15.292 1.00 97.12 121 ALA A CA 1
ATOM 918 C C . ALA A 1 121 ? 13.383 10.288 -14.639 1.00 97.12 121 ALA A C 1
ATOM 920 O O . ALA A 1 121 ? 14.501 10.570 -14.196 1.00 97.12 121 ALA A O 1
ATOM 921 N N . LEU A 1 122 ? 12.349 11.121 -14.496 1.00 97.38 122 LEU A N 1
ATOM 922 C CA . LEU A 1 122 ? 12.467 12.423 -13.819 1.00 97.38 122 LEU A CA 1
ATOM 923 C C . LEU A 1 122 ? 12.898 12.280 -12.351 1.00 97.38 122 LEU A C 1
ATOM 925 O O . LEU A 1 122 ? 13.590 13.148 -11.815 1.00 97.38 122 LEU A O 1
ATOM 929 N N . ARG A 1 123 ? 12.525 11.174 -11.693 1.00 95.62 123 ARG A N 1
ATOM 930 C CA . ARG A 1 123 ? 12.951 10.838 -10.325 1.00 95.62 123 ARG A CA 1
ATOM 931 C C . ARG A 1 123 ? 14.105 9.840 -10.278 1.00 95.62 123 ARG A C 1
ATOM 933 O O . ARG A 1 123 ? 14.304 9.183 -9.255 1.00 95.62 123 ARG A O 1
ATOM 940 N N . LYS A 1 124 ? 14.916 9.772 -11.337 1.00 95.50 124 LYS A N 1
ATOM 941 C CA . LYS A 1 124 ? 16.181 9.030 -11.341 1.00 95.50 124 LYS A CA 1
ATOM 942 C C . LYS A 1 124 ? 17.001 9.328 -10.077 1.00 95.50 124 LYS A C 1
ATOM 944 O O . LYS A 1 124 ? 17.206 10.485 -9.713 1.00 95.50 124 LYS A O 1
ATOM 949 N N . GLY A 1 125 ? 17.438 8.263 -9.4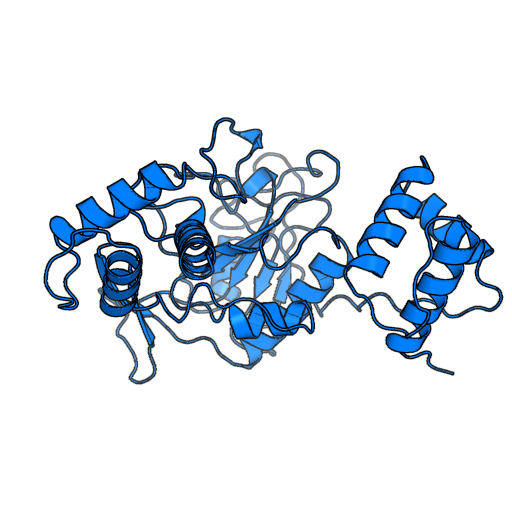02 1.00 93.88 125 GLY A N 1
ATOM 950 C CA . GLY A 1 125 ? 18.202 8.339 -8.153 1.00 93.88 125 GLY A CA 1
ATOM 951 C C . GLY A 1 125 ? 17.411 8.865 -6.949 1.00 93.88 125 GLY A C 1
ATOM 952 O O . GLY A 1 125 ? 18.019 9.222 -5.945 1.00 93.88 125 GLY A O 1
ATOM 953 N N . LYS A 1 126 ? 16.076 8.948 -7.039 1.00 95.62 126 LYS A N 1
ATOM 954 C CA . LYS A 1 126 ? 15.207 9.445 -5.961 1.00 95.62 126 LYS A CA 1
ATOM 955 C C . LYS A 1 126 ? 14.070 8.491 -5.619 1.00 95.62 126 LYS A C 1
ATOM 957 O O . LYS A 1 126 ? 13.783 8.332 -4.439 1.00 95.62 126 LYS A O 1
ATOM 962 N N . ALA A 1 127 ? 13.394 7.929 -6.618 1.00 96.88 127 ALA A N 1
ATOM 963 C CA . ALA A 1 127 ? 12.290 6.996 -6.414 1.00 96.88 127 ALA A CA 1
ATOM 964 C C . ALA A 1 127 ? 12.048 6.138 -7.657 1.00 96.88 127 ALA A C 1
ATOM 966 O O . ALA A 1 127 ? 12.376 6.550 -8.770 1.00 96.88 127 ALA A O 1
ATOM 967 N N . SER A 1 128 ? 11.456 4.972 -7.441 1.00 98.31 128 SER A N 1
ATOM 968 C CA . SER A 1 128 ? 10.964 4.048 -8.464 1.00 98.31 128 SER A CA 1
ATOM 969 C C . SER A 1 128 ? 9.978 3.074 -7.820 1.00 98.31 128 SER A C 1
ATOM 971 O O . SER A 1 128 ? 9.833 3.075 -6.602 1.00 98.31 128 SER A O 1
ATOM 973 N N . ALA A 1 129 ? 9.365 2.214 -8.624 1.00 98.50 129 ALA A N 1
ATOM 974 C CA . ALA A 1 129 ? 8.600 1.054 -8.174 1.00 98.50 129 ALA A CA 1
ATOM 975 C C . ALA A 1 129 ? 9.046 -0.187 -8.955 1.00 98.50 129 ALA A C 1
ATOM 977 O O . ALA A 1 129 ? 9.845 -0.069 -9.886 1.00 98.50 129 ALA A O 1
ATOM 978 N N . HIS A 1 130 ? 8.586 -1.376 -8.571 1.00 98.88 130 HIS A N 1
ATOM 979 C CA . HIS A 1 130 ? 8.788 -2.568 -9.399 1.00 98.88 130 HIS A CA 1
ATOM 980 C C . HIS A 1 130 ? 7.871 -2.519 -10.610 1.00 98.88 130 HIS A C 1
ATOM 982 O O . HIS A 1 130 ? 8.342 -2.645 -11.743 1.00 98.88 130 HIS A O 1
ATOM 988 N N . PHE A 1 131 ? 6.597 -2.230 -10.356 1.00 98.88 131 PHE A N 1
ATOM 989 C CA . PHE A 1 131 ? 5.542 -2.205 -11.358 1.00 98.88 131 PHE A CA 1
ATOM 990 C C . PHE A 1 131 ? 4.699 -0.940 -11.254 1.00 98.88 131 PHE A C 1
ATOM 992 O O . PHE A 1 131 ? 4.649 -0.303 -10.200 1.00 98.88 131 PHE A O 1
ATOM 999 N N . CYS A 1 132 ? 4.024 -0.598 -12.348 1.00 98.81 132 CYS A N 1
ATOM 1000 C CA . CYS A 1 132 ? 3.011 0.443 -12.393 1.00 98.81 132 CYS A CA 1
ATOM 1001 C C . CYS A 1 132 ? 1.806 -0.040 -13.207 1.00 98.81 132 CYS A C 1
ATOM 1003 O O . CYS A 1 132 ? 1.926 -0.269 -14.408 1.00 98.81 132 CYS A O 1
ATOM 1005 N N . VAL A 1 133 ? 0.655 -0.193 -12.557 1.00 98.81 133 VAL A N 1
ATOM 1006 C CA . VAL A 1 133 ? -0.581 -0.692 -13.175 1.00 98.81 133 VAL A CA 1
ATOM 1007 C C . VAL A 1 133 ? -1.389 0.473 -13.752 1.00 98.81 133 VAL A C 1
ATOM 1009 O O . VAL A 1 133 ? -1.708 1.422 -13.032 1.00 98.81 133 VAL A O 1
ATOM 1012 N N . GLY A 1 134 ? -1.720 0.413 -15.045 1.00 98.56 134 GLY A N 1
ATOM 1013 C CA . GLY A 1 134 ? -2.559 1.398 -15.734 1.00 98.56 134 GLY A CA 1
ATOM 1014 C C . GLY A 1 134 ? -4.019 1.415 -15.259 1.00 98.56 134 GLY A C 1
ATOM 1015 O O . GLY A 1 134 ? -4.421 0.614 -14.421 1.00 98.56 134 GLY A O 1
ATOM 1016 N N . ARG A 1 135 ? -4.830 2.341 -15.793 1.00 96.31 135 ARG A N 1
ATOM 1017 C CA . ARG A 1 135 ? -6.284 2.403 -15.510 1.00 96.31 135 ARG A CA 1
ATOM 1018 C C . ARG A 1 135 ? -7.124 1.448 -16.366 1.00 96.31 135 ARG A C 1
ATOM 1020 O O . ARG A 1 135 ? -8.288 1.235 -16.045 1.00 96.31 135 ARG A O 1
ATOM 1027 N N . SER A 1 136 ? -6.557 0.914 -17.445 1.00 96.62 136 SER A N 1
ATOM 1028 C CA . SER A 1 136 ? -7.222 0.019 -18.396 1.00 96.62 136 SER A CA 1
ATOM 1029 C C . SER A 1 136 ? -6.259 -1.055 -18.901 1.00 96.62 136 SER A C 1
ATOM 1031 O O . SER A 1 136 ? -5.038 -0.876 -18.843 1.00 96.62 136 SER A O 1
ATOM 1033 N N . ARG A 1 137 ? -6.797 -2.146 -19.448 1.00 94.69 137 ARG A N 1
ATOM 1034 C CA . ARG A 1 137 ? -6.032 -3.224 -20.092 1.00 94.69 137 ARG A CA 1
ATOM 1035 C C . ARG A 1 137 ? -5.179 -2.720 -21.248 1.00 94.69 137 ARG A C 1
ATOM 1037 O O . ARG A 1 137 ? -4.056 -3.183 -21.413 1.00 94.69 137 ARG A O 1
ATOM 1044 N N . GLU A 1 138 ? -5.683 -1.743 -21.999 1.00 96.38 138 GLU A N 1
ATOM 1045 C CA . GLU A 1 138 ? -4.928 -1.082 -23.068 1.00 96.38 138 GLU A CA 1
ATOM 1046 C C . GLU A 1 138 ? -3.679 -0.372 -22.525 1.00 96.38 138 GLU A C 1
ATOM 1048 O O . GLU A 1 138 ? -2.602 -0.471 -23.109 1.00 96.38 138 GLU A O 1
ATOM 1053 N N . ALA A 1 139 ? -3.800 0.316 -21.384 1.00 97.44 139 ALA A N 1
ATOM 1054 C CA . ALA A 1 139 ? -2.654 0.943 -20.729 1.00 97.44 139 ALA A CA 1
ATOM 1055 C C . ALA A 1 139 ? -1.660 -0.104 -20.189 1.00 97.44 139 ALA A C 1
ATOM 1057 O O . ALA A 1 139 ? -0.450 0.127 -20.222 1.00 97.44 139 ALA A O 1
ATOM 1058 N N . GLY A 1 140 ? -2.165 -1.250 -19.726 1.00 98.00 140 GLY A N 1
ATOM 1059 C CA . GLY A 1 140 ? -1.374 -2.408 -19.319 1.00 98.00 140 GLY A CA 1
ATOM 1060 C C . GLY A 1 140 ? -0.591 -2.213 -18.018 1.00 98.00 140 GLY A C 1
ATOM 1061 O O . GLY A 1 140 ? -0.896 -1.344 -17.194 1.00 98.00 140 GLY A O 1
ATOM 1062 N N . ILE A 1 141 ? 0.432 -3.052 -17.829 1.00 98.75 141 ILE A N 1
ATOM 1063 C CA . ILE A 1 141 ? 1.305 -3.045 -16.649 1.00 98.75 141 ILE A CA 1
ATOM 1064 C C . ILE A 1 141 ? 2.727 -2.708 -17.085 1.00 98.75 141 ILE A C 1
ATOM 1066 O O . ILE A 1 141 ? 3.371 -3.463 -17.815 1.00 98.75 141 ILE A O 1
ATOM 1070 N N . ASP A 1 142 ? 3.251 -1.594 -16.591 1.00 98.75 142 ASP A N 1
ATOM 1071 C CA . ASP A 1 142 ? 4.651 -1.243 -16.769 1.00 98.75 142 ASP A CA 1
ATOM 1072 C C . ASP A 1 142 ? 5.527 -1.988 -15.760 1.00 98.75 142 ASP A C 1
ATOM 1074 O O . ASP A 1 142 ? 5.231 -2.012 -14.562 1.00 98.75 142 ASP A O 1
ATOM 1078 N N . ARG A 1 143 ? 6.661 -2.521 -16.224 1.00 98.75 143 ARG A N 1
ATOM 1079 C CA . ARG A 1 143 ? 7.711 -3.075 -15.359 1.00 98.75 143 ARG A CA 1
ATOM 1080 C C . ARG A 1 143 ? 8.946 -2.181 -15.401 1.00 98.75 143 ARG A C 1
ATOM 1082 O O . ARG A 1 143 ? 9.560 -1.985 -16.452 1.00 98.75 143 ARG A O 1
ATOM 1089 N N . TYR A 1 144 ? 9.328 -1.645 -14.243 1.00 98.69 144 TYR A N 1
ATOM 1090 C CA . TYR A 1 144 ? 10.485 -0.755 -14.093 1.00 98.69 144 TYR A CA 1
ATOM 1091 C C . TYR A 1 144 ? 11.666 -1.445 -13.409 1.00 98.69 144 TYR A C 1
ATOM 1093 O O . TYR A 1 144 ? 12.818 -1.184 -13.758 1.00 98.69 144 TYR A O 1
ATOM 1101 N N . VAL A 1 145 ? 11.399 -2.322 -12.440 1.00 98.62 145 VAL A N 1
ATOM 1102 C CA . VAL A 1 145 ? 12.421 -3.093 -11.722 1.00 98.62 145 VAL A CA 1
ATOM 1103 C C . VAL A 1 145 ? 11.969 -4.545 -11.654 1.00 98.62 145 VAL A C 1
ATOM 1105 O O . VAL A 1 145 ? 10.843 -4.833 -11.263 1.00 98.62 145 VAL A O 1
ATOM 1108 N N . THR A 1 146 ? 12.847 -5.463 -12.054 1.00 96.69 146 THR A N 1
ATOM 1109 C CA . THR A 1 146 ? 12.549 -6.898 -12.023 1.00 96.69 146 THR A CA 1
ATOM 1110 C C . THR A 1 146 ? 12.527 -7.433 -10.589 1.00 96.69 146 THR A C 1
ATOM 1112 O O . THR A 1 146 ? 13.113 -6.836 -9.684 1.00 96.69 146 THR A O 1
ATOM 1115 N N . LEU A 1 147 ? 11.879 -8.581 -10.379 1.00 96.38 147 LEU A N 1
ATOM 1116 C CA . LEU A 1 147 ? 11.728 -9.197 -9.056 1.00 96.38 147 LEU A CA 1
ATOM 1117 C C . LEU A 1 147 ? 13.035 -9.753 -8.473 1.00 96.38 147 LEU A C 1
ATOM 1119 O O . LEU A 1 147 ? 13.034 -10.204 -7.340 1.00 96.38 147 LEU A O 1
ATOM 1123 N N . GLU A 1 148 ? 14.153 -9.727 -9.194 1.00 95.06 148 GLU A N 1
ATOM 1124 C CA . GLU A 1 148 ? 15.488 -10.042 -8.663 1.00 95.06 148 GLU A CA 1
ATOM 1125 C C . GLU A 1 148 ? 16.140 -8.838 -7.962 1.00 95.06 148 GLU A C 1
ATOM 1127 O O . GLU A 1 148 ? 17.232 -8.952 -7.406 1.00 95.06 148 GLU A O 1
ATOM 1132 N N . ASN A 1 149 ? 15.523 -7.659 -8.040 1.00 97.25 149 ASN A N 1
ATOM 1133 C CA . ASN A 1 149 ? 16.084 -6.390 -7.596 1.00 97.25 149 ASN A CA 1
ATOM 1134 C C . ASN A 1 149 ? 15.064 -5.607 -6.760 1.00 97.25 149 ASN A C 1
ATOM 1136 O O . ASN A 1 149 ? 13.881 -5.934 -6.710 1.00 97.25 149 ASN A O 1
ATOM 1140 N N . ARG A 1 150 ? 15.517 -4.529 -6.117 1.00 97.81 150 ARG A N 1
ATOM 1141 C CA . ARG A 1 150 ? 14.684 -3.661 -5.270 1.00 97.81 150 ARG A CA 1
ATOM 1142 C C . ARG A 1 150 ? 14.489 -2.306 -5.916 1.00 97.81 150 ARG A C 1
ATOM 1144 O O . ARG A 1 150 ? 15.460 -1.657 -6.318 1.00 97.81 150 ARG A O 1
ATOM 1151 N N . SER A 1 151 ? 13.239 -1.873 -5.988 1.00 98.12 151 SER A N 1
ATOM 1152 C CA . SER A 1 151 ? 12.871 -0.503 -6.332 1.00 98.12 151 SER A CA 1
ATOM 1153 C C . SER A 1 151 ? 12.926 0.410 -5.101 1.00 98.12 151 SER A C 1
ATOM 1155 O O . SER A 1 151 ? 13.083 -0.053 -3.974 1.00 98.12 151 SER A O 1
ATOM 1157 N N . TRP A 1 152 ? 12.840 1.723 -5.302 1.00 97.25 152 TRP A N 1
ATOM 1158 C CA . TRP A 1 152 ? 12.934 2.736 -4.245 1.00 97.25 152 TRP A CA 1
ATOM 1159 C C . TRP A 1 152 ? 11.577 3.418 -4.031 1.00 97.25 152 TRP A C 1
ATOM 1161 O O . TRP A 1 152 ? 11.430 4.612 -4.298 1.00 97.25 152 TRP A O 1
ATOM 1171 N N . HIS A 1 153 ? 10.590 2.645 -3.582 1.00 96.81 153 HIS A N 1
ATOM 1172 C CA . HIS A 1 153 ? 9.185 3.065 -3.485 1.00 96.81 153 HIS A CA 1
ATOM 1173 C C . HIS A 1 153 ? 8.787 3.533 -2.073 1.00 96.81 153 HIS A C 1
ATOM 1175 O O . HIS A 1 153 ? 8.009 4.474 -1.928 1.00 96.81 153 HIS A O 1
ATOM 1181 N N . CYS A 1 154 ? 9.381 2.948 -1.026 1.00 90.81 154 CYS A N 1
ATOM 1182 C CA . CYS A 1 154 ? 9.042 3.231 0.371 1.00 90.81 154 CYS A CA 1
ATOM 1183 C C . CYS A 1 154 ? 10.293 3.474 1.234 1.00 90.81 154 CYS A C 1
ATOM 1185 O O . CYS A 1 154 ? 11.236 2.688 1.211 1.00 90.81 154 CYS A O 1
ATOM 1187 N N . GLY A 1 155 ? 10.343 4.560 2.015 1.00 83.12 155 GLY A N 1
ATOM 1188 C CA . GLY A 1 155 ? 11.423 4.695 3.003 1.00 83.12 155 GLY A CA 1
ATOM 1189 C C . GLY A 1 155 ? 11.677 6.080 3.586 1.00 83.12 155 GLY A C 1
ATOM 1190 O O . GLY A 1 155 ? 12.231 6.174 4.685 1.00 83.12 155 GLY A O 1
ATOM 1191 N N . LYS A 1 156 ? 11.306 7.165 2.896 1.00 91.06 156 LYS A N 1
ATOM 1192 C CA . LYS A 1 156 ? 11.262 8.492 3.534 1.00 91.06 156 LYS A CA 1
ATOM 1193 C C . LYS A 1 156 ? 9.980 8.570 4.361 1.00 91.06 156 LYS A C 1
ATOM 1195 O O . LYS A 1 156 ? 8.918 8.335 3.804 1.00 91.06 156 LYS A O 1
ATOM 1200 N N . GLY A 1 157 ? 10.104 8.912 5.644 1.00 93.44 157 GLY A N 1
ATOM 1201 C CA . GLY A 1 157 ? 8.968 9.027 6.566 1.00 93.44 157 GLY A CA 1
ATOM 1202 C C . GLY A 1 157 ? 8.354 7.697 7.010 1.00 93.44 157 GLY A C 1
ATOM 1203 O O . GLY A 1 157 ? 7.299 7.720 7.625 1.00 93.44 157 GLY A O 1
ATOM 1204 N N . GLN A 1 158 ? 9.000 6.563 6.710 1.00 97.44 158 GLN A N 1
ATOM 1205 C CA . GLN A 1 158 ? 8.585 5.261 7.228 1.00 97.44 158 GLN A CA 1
ATOM 1206 C C . GLN A 1 158 ? 8.938 5.160 8.708 1.00 97.44 158 GLN A C 1
ATOM 1208 O O . GLN A 1 158 ? 10.090 5.409 9.072 1.00 97.44 158 GLN A O 1
ATOM 1213 N N . THR A 1 159 ? 7.960 4.767 9.515 1.00 97.25 159 THR A N 1
ATOM 1214 C CA . THR A 1 159 ? 8.102 4.559 10.962 1.00 97.25 159 THR A CA 1
ATOM 1215 C C . THR A 1 159 ? 7.664 3.167 11.398 1.00 97.25 159 THR A C 1
ATOM 1217 O O . THR A 1 159 ? 8.057 2.752 12.481 1.00 97.25 159 THR A O 1
ATOM 1220 N N . LEU A 1 160 ? 6.931 2.426 10.556 1.00 97.69 160 LEU A N 1
ATOM 1221 C CA . LEU A 1 160 ? 6.483 1.062 10.842 1.00 97.69 160 LEU A CA 1
ATOM 1222 C C . LEU A 1 160 ? 7.106 0.037 9.888 1.00 97.69 160 LEU A C 1
ATOM 1224 O O . LEU A 1 160 ? 7.469 0.356 8.750 1.00 97.69 160 LEU A O 1
ATOM 1228 N N . GLN A 1 161 ? 7.236 -1.198 10.359 1.00 96.69 161 GLN A N 1
ATOM 1229 C CA . GLN A 1 161 ? 7.588 -2.378 9.572 1.00 96.69 161 GLN A CA 1
ATOM 1230 C C . GLN A 1 161 ? 6.344 -3.002 8.919 1.00 96.69 161 GLN A C 1
ATOM 1232 O O . GLN A 1 161 ? 5.220 -2.546 9.116 1.00 96.69 161 GLN A O 1
ATOM 1237 N N . VAL A 1 162 ? 6.547 -4.044 8.109 1.00 94.69 162 VAL A N 1
ATOM 1238 C CA . VAL A 1 162 ? 5.466 -4.727 7.369 1.00 94.69 162 VAL A CA 1
ATOM 1239 C C . VAL A 1 162 ? 4.502 -5.514 8.259 1.00 94.69 162 VAL A C 1
ATOM 1241 O O . VAL A 1 162 ? 3.430 -5.882 7.799 1.00 94.69 162 VAL A O 1
ATOM 1244 N N . ASP A 1 163 ? 4.875 -5.758 9.513 1.00 94.19 163 ASP A N 1
ATOM 1245 C CA . ASP A 1 163 ? 4.054 -6.392 10.547 1.00 94.19 163 ASP A CA 1
ATOM 1246 C C . ASP A 1 163 ? 3.401 -5.369 11.498 1.00 94.19 163 ASP A C 1
ATOM 1248 O O . ASP A 1 163 ? 2.712 -5.750 12.437 1.00 94.19 163 ASP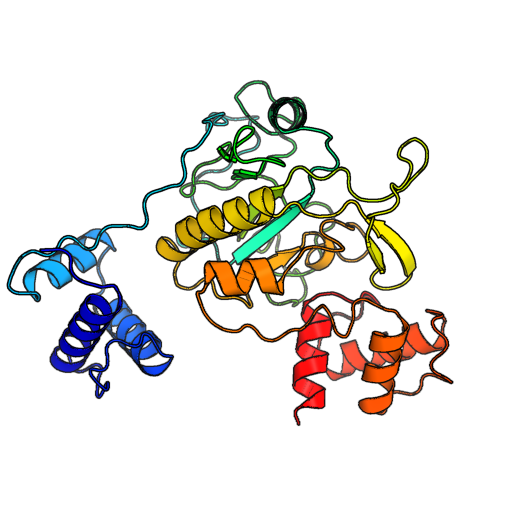 A O 1
ATOM 1252 N N . GLY A 1 164 ? 3.616 -4.069 11.267 1.00 96.06 164 GLY A N 1
ATOM 1253 C CA . GLY A 1 164 ? 3.097 -2.986 12.102 1.00 96.06 164 GLY A CA 1
ATOM 1254 C C . GLY A 1 164 ? 3.949 -2.629 13.316 1.00 96.06 164 GLY A C 1
ATOM 1255 O O . GLY A 1 164 ? 3.653 -1.637 13.981 1.00 96.06 164 GLY A O 1
ATOM 1256 N N . SER A 1 165 ? 5.033 -3.364 13.577 1.00 96.44 165 SER A N 1
ATOM 1257 C CA . SER A 1 165 ? 5.985 -3.025 14.636 1.00 96.44 165 SER A CA 1
ATOM 1258 C C . SER A 1 165 ? 6.807 -1.776 14.297 1.00 96.44 165 SER A C 1
ATOM 1260 O O . SER A 1 165 ? 6.898 -1.347 13.142 1.00 96.44 165 SER A O 1
ATOM 1262 N N . GLU A 1 166 ? 7.433 -1.172 15.307 1.00 96.94 166 GLU A N 1
ATOM 1263 C CA . GLU A 1 166 ? 8.274 0.009 15.119 1.00 96.94 166 GLU A CA 1
ATOM 1264 C C . GLU A 1 166 ? 9.480 -0.285 14.210 1.00 96.94 166 GLU A C 1
ATOM 1266 O O . GLU A 1 166 ? 10.134 -1.330 14.296 1.00 96.94 166 GLU A O 1
ATOM 1271 N N . LEU A 1 167 ? 9.799 0.659 13.323 1.00 96.62 167 LEU A N 1
ATOM 1272 C CA . LEU A 1 167 ? 10.977 0.590 12.470 1.00 96.62 167 LEU A CA 1
ATOM 1273 C C . LEU A 1 167 ? 12.244 0.865 13.289 1.00 96.62 167 LEU A C 1
ATOM 1275 O O . LEU A 1 167 ? 12.561 2.011 13.600 1.00 96.62 167 LEU A O 1
ATOM 1279 N N . THR A 1 168 ? 13.034 -0.175 13.542 1.00 95.81 168 THR A N 1
ATOM 1280 C CA . THR A 1 168 ? 14.261 -0.074 14.352 1.00 95.81 168 THR A CA 1
ATOM 1281 C C . THR A 1 168 ? 15.541 0.010 13.515 1.00 95.81 168 THR A C 1
ATOM 1283 O O . THR A 1 168 ? 16.584 0.440 14.007 1.00 95.81 168 THR A O 1
ATOM 1286 N N . SER A 1 169 ? 15.488 -0.348 12.228 1.00 94.88 169 SER A N 1
ATOM 1287 C CA . SER A 1 169 ? 16.632 -0.316 11.314 1.00 94.88 169 SER A CA 1
ATOM 1288 C C . SER A 1 169 ? 16.250 0.093 9.893 1.00 94.88 169 SER A C 1
ATOM 1290 O O . SER A 1 169 ? 15.184 -0.226 9.369 1.00 94.88 169 SER A O 1
ATOM 1292 N N . ALA A 1 170 ? 17.187 0.747 9.200 1.00 93.12 170 ALA A N 1
ATOM 1293 C CA . ALA A 1 170 ? 17.025 1.102 7.795 1.00 93.12 170 ALA A CA 1
ATOM 1294 C C . ALA A 1 170 ? 16.837 -0.119 6.882 1.00 93.12 170 ALA A C 1
ATOM 1296 O O . ALA A 1 170 ? 16.257 0.047 5.811 1.00 93.12 170 ALA A O 1
ATOM 1297 N N . ASP A 1 171 ? 17.307 -1.305 7.285 1.00 93.31 171 ASP A N 1
ATOM 1298 C CA . ASP A 1 171 ? 17.178 -2.546 6.513 1.00 93.31 171 ASP A CA 1
ATOM 1299 C C . ASP A 1 171 ? 15.767 -3.135 6.508 1.00 93.31 171 ASP A C 1
ATOM 1301 O O . ASP A 1 171 ? 15.454 -3.923 5.621 1.00 93.31 171 ASP A O 1
ATOM 1305 N N . GLN A 1 172 ? 14.909 -2.706 7.432 1.00 95.06 172 GLN A N 1
ATOM 1306 C CA . GLN A 1 172 ? 13.504 -3.118 7.511 1.00 95.06 172 GLN A CA 1
ATOM 1307 C C . GLN A 1 172 ? 12.577 -2.234 6.660 1.00 95.06 172 GLN A C 1
ATOM 1309 O O . GLN A 1 172 ? 11.374 -2.481 6.573 1.00 95.06 172 GLN A O 1
ATOM 1314 N N . LYS A 1 173 ? 13.119 -1.190 6.017 1.00 96.62 173 LYS A N 1
ATOM 1315 C CA . LYS A 1 173 ? 12.328 -0.280 5.182 1.00 96.62 173 LYS A CA 1
ATOM 1316 C C . LYS A 1 173 ? 11.690 -1.003 3.998 1.00 96.62 173 LYS A C 1
ATOM 1318 O O . LYS A 1 173 ? 12.350 -1.829 3.377 1.00 96.62 173 LYS A O 1
ATOM 1323 N N . GLY A 1 174 ? 10.484 -0.594 3.601 1.00 96.50 174 GLY A N 1
ATOM 1324 C CA . GLY A 1 174 ? 9.732 -1.192 2.491 1.00 96.50 174 GLY A CA 1
ATOM 1325 C C . GLY A 1 174 ? 10.533 -1.253 1.184 1.00 96.50 174 GLY A C 1
ATOM 1326 O O . GLY A 1 174 ? 10.652 -2.314 0.588 1.00 96.50 174 GLY A O 1
ATOM 1327 N N . ALA A 1 175 ? 11.275 -0.196 0.811 1.00 96.25 175 ALA A N 1
ATOM 1328 C CA . ALA A 1 175 ? 12.168 -0.241 -0.366 1.00 96.25 175 ALA A CA 1
ATOM 1329 C C . ALA A 1 175 ? 13.273 -1.315 -0.305 1.00 96.25 175 ALA A C 1
ATOM 1331 O O . ALA A 1 175 ? 14.002 -1.515 -1.279 1.00 96.25 175 ALA A O 1
ATOM 1332 N N . ARG A 1 176 ? 13.470 -1.969 0.840 1.00 96.00 176 ARG A N 1
ATOM 1333 C CA . ARG A 1 176 ? 14.417 -3.072 1.019 1.00 96.00 176 ARG A CA 1
ATOM 1334 C C . ARG A 1 176 ? 13.742 -4.421 1.195 1.00 96.00 176 ARG A C 1
ATOM 1336 O O . ARG A 1 176 ? 14.368 -5.427 0.870 1.00 96.00 176 ARG A O 1
ATOM 1343 N N . THR A 1 177 ? 12.516 -4.428 1.698 1.00 96.94 177 THR A N 1
ATOM 1344 C CA . THR A 1 177 ? 11.830 -5.628 2.168 1.00 96.94 177 THR A CA 1
ATOM 1345 C C . THR A 1 177 ? 10.607 -5.991 1.339 1.00 96.94 177 THR A C 1
ATOM 1347 O O . THR A 1 177 ? 10.191 -7.140 1.394 1.00 96.94 177 THR A O 1
ATOM 1350 N N . THR A 1 178 ? 10.046 -5.084 0.538 1.00 98.50 178 THR A N 1
ATOM 1351 C CA . THR A 1 178 ? 8.787 -5.325 -0.177 1.00 98.50 178 THR A CA 1
ATOM 1352 C C . THR A 1 178 ? 8.891 -5.094 -1.678 1.00 98.50 178 THR A C 1
ATOM 1354 O O . THR A 1 178 ? 9.781 -4.403 -2.187 1.00 98.50 178 THR A O 1
ATOM 1357 N N . VAL A 1 179 ? 7.966 -5.709 -2.413 1.00 98.81 179 VAL A N 1
ATOM 1358 C CA . VAL A 1 179 ? 7.688 -5.352 -3.805 1.00 98.81 179 VAL A CA 1
ATOM 1359 C C . VAL A 1 179 ? 6.815 -4.099 -3.807 1.00 98.81 179 VAL A C 1
ATOM 1361 O O . VAL A 1 179 ? 5.755 -4.082 -3.192 1.00 98.81 179 VAL A O 1
ATOM 1364 N N . GLY A 1 180 ? 7.260 -3.050 -4.494 1.00 98.75 180 GLY A N 1
ATOM 1365 C CA . GLY A 1 180 ? 6.519 -1.800 -4.632 1.00 98.75 180 GLY A CA 1
ATOM 1366 C C . GLY A 1 180 ? 5.680 -1.795 -5.898 1.00 98.75 180 GLY A C 1
ATOM 1367 O O . GLY A 1 180 ? 6.235 -1.910 -6.998 1.00 98.75 180 GLY A O 1
ATOM 1368 N N . ILE A 1 181 ? 4.369 -1.622 -5.750 1.00 98.88 181 ILE A N 1
ATOM 1369 C CA . ILE A 1 181 ? 3.425 -1.545 -6.866 1.00 98.88 181 ILE A CA 1
ATOM 1370 C C . ILE A 1 181 ? 2.778 -0.167 -6.872 1.00 98.88 181 ILE A C 1
ATOM 1372 O O . ILE A 1 181 ? 2.061 0.204 -5.947 1.00 98.88 181 ILE A O 1
ATOM 1376 N N . GLU A 1 182 ? 3.033 0.581 -7.936 1.00 98.75 182 GLU A N 1
ATOM 1377 C CA . GLU A 1 182 ? 2.339 1.827 -8.234 1.00 98.75 182 GLU A CA 1
ATOM 1378 C C . GLU A 1 182 ? 1.075 1.541 -9.043 1.00 98.75 182 GLU A C 1
ATOM 1380 O O . GLU A 1 182 ? 1.034 0.633 -9.872 1.00 98.75 182 GLU A O 1
ATOM 1385 N N . THR A 1 183 ? 0.030 2.325 -8.822 1.00 98.38 183 THR A N 1
ATOM 1386 C CA . THR A 1 183 ? -1.238 2.205 -9.548 1.00 98.38 183 THR A CA 1
ATOM 1387 C C . THR A 1 183 ? -1.658 3.582 -10.047 1.00 98.38 183 THR A C 1
ATOM 1389 O O . THR A 1 183 ? -1.546 4.595 -9.344 1.00 98.38 183 THR A O 1
ATOM 1392 N N . VAL A 1 184 ? -2.064 3.672 -11.312 1.00 98.62 184 VAL A N 1
ATOM 1393 C CA . VAL A 1 184 ? -2.466 4.948 -11.910 1.00 98.62 184 VAL A CA 1
ATOM 1394 C C . VAL A 1 184 ? -3.791 5.391 -11.300 1.00 98.62 184 VAL A C 1
ATOM 1396 O O . VAL A 1 184 ? -4.861 4.893 -11.647 1.00 98.62 184 VAL A O 1
ATOM 1399 N N . ASN A 1 185 ? -3.695 6.334 -10.373 1.00 98.00 185 ASN A N 1
ATOM 1400 C CA . ASN A 1 185 ? -4.807 6.940 -9.670 1.00 98.00 185 ASN A CA 1
ATOM 1401 C C . ASN A 1 185 ? -4.346 8.333 -9.212 1.00 98.00 185 ASN A C 1
ATOM 1403 O O . ASN A 1 185 ? -3.232 8.488 -8.697 1.00 98.00 185 ASN A O 1
ATOM 1407 N N . ILE A 1 186 ? -5.174 9.354 -9.433 1.00 96.44 186 ILE A N 1
ATOM 1408 C CA . ILE A 1 186 ? -4.832 10.756 -9.139 1.00 96.44 186 ILE A CA 1
ATOM 1409 C C . ILE A 1 186 ? -4.938 11.105 -7.648 1.00 96.44 186 ILE A C 1
ATOM 1411 O O . ILE A 1 186 ? -4.582 12.223 -7.244 1.00 96.44 186 ILE A O 1
ATOM 1415 N N . GLY A 1 187 ? -5.372 10.147 -6.830 1.00 95.75 187 GLY A N 1
ATOM 1416 C CA . GLY A 1 187 ? -5.565 10.251 -5.395 1.00 95.75 187 GLY A CA 1
ATOM 1417 C C . GLY A 1 187 ? -6.922 10.862 -5.077 1.00 95.75 187 GLY A C 1
ATOM 1418 O O . GLY A 1 187 ? -7.959 10.367 -5.502 1.00 95.75 187 GLY A O 1
ATOM 1419 N N . TYR A 1 188 ? -6.908 11.949 -4.313 1.00 95.69 188 TYR A N 1
ATOM 1420 C CA . TYR A 1 188 ? -8.109 12.568 -3.764 1.00 95.69 188 TYR A CA 1
ATOM 1421 C C . TYR A 1 188 ? -8.320 14.007 -4.242 1.00 95.69 188 TYR A C 1
ATOM 1423 O O . TYR A 1 188 ? -7.389 14.672 -4.722 1.00 95.69 188 TYR A O 1
ATOM 1431 N N . ALA A 1 189 ? -9.554 14.478 -4.074 1.00 96.25 189 ALA A N 1
ATOM 1432 C CA . ALA A 1 189 ? -10.008 15.791 -4.486 1.00 96.25 189 ALA A CA 1
ATOM 1433 C C . ALA A 1 189 ? -9.299 16.874 -3.675 1.00 96.25 189 ALA A C 1
ATOM 1435 O O . ALA A 1 189 ? -9.184 16.806 -2.450 1.00 96.25 189 ALA A O 1
ATOM 1436 N N . ARG A 1 190 ? -8.771 17.872 -4.371 1.00 94.75 190 ARG A N 1
ATOM 1437 C CA . ARG A 1 190 ? -7.937 18.934 -3.801 1.00 94.75 190 ARG A CA 1
ATOM 1438 C C . ARG A 1 190 ? -7.934 20.120 -4.749 1.00 94.75 190 ARG A C 1
ATOM 1440 O O . ARG A 1 190 ? -8.435 20.037 -5.862 1.00 94.75 190 ARG A O 1
ATOM 1447 N N . ARG A 1 191 ? -7.307 21.229 -4.357 1.00 95.12 191 ARG A N 1
ATOM 1448 C CA . ARG A 1 191 ? -7.168 22.392 -5.245 1.00 95.12 191 ARG A CA 1
ATOM 1449 C C . ARG A 1 191 ? -6.579 21.979 -6.607 1.00 95.12 191 ARG A C 1
ATOM 1451 O O . ARG A 1 191 ? -5.426 21.558 -6.668 1.00 95.12 191 ARG A O 1
ATOM 1458 N N . GLY A 1 192 ? -7.362 22.149 -7.674 1.00 93.88 192 GLY A N 1
ATOM 1459 C CA . GLY A 1 192 ? -6.981 21.810 -9.052 1.00 93.88 192 GLY A CA 1
ATOM 1460 C C . GLY A 1 192 ? -7.274 20.366 -9.479 1.00 93.88 192 GLY A C 1
ATOM 1461 O O . GLY A 1 192 ? -6.883 19.985 -10.577 1.00 93.88 192 GLY A O 1
ATOM 1462 N N . VAL A 1 193 ? -7.924 19.571 -8.628 1.00 94.62 193 VAL A N 1
ATOM 1463 C CA . VAL A 1 193 ? -8.432 18.231 -8.934 1.00 94.62 193 VAL A CA 1
ATOM 1464 C C . VAL A 1 193 ? -9.812 18.115 -8.293 1.00 94.62 193 VAL A C 1
ATOM 1466 O O . VAL A 1 193 ? -9.919 17.845 -7.094 1.00 94.62 193 VAL A O 1
ATOM 1469 N N . ASP A 1 194 ? -10.849 18.369 -9.082 1.00 96.25 194 ASP A N 1
ATOM 1470 C CA . ASP A 1 194 ? -12.233 18.306 -8.618 1.00 96.25 194 ASP A CA 1
ATOM 1471 C C . ASP A 1 194 ? -12.708 16.849 -8.547 1.00 96.25 194 ASP A C 1
ATOM 1473 O O . ASP A 1 194 ? -12.297 16.015 -9.354 1.00 96.25 194 ASP A O 1
ATOM 1477 N N . ALA A 1 195 ? -13.547 16.542 -7.556 1.00 94.50 195 ALA A N 1
ATOM 1478 C CA . ALA A 1 195 ? -14.168 15.227 -7.446 1.00 94.50 195 ALA A CA 1
ATOM 1479 C C . ALA A 1 195 ? -15.221 15.037 -8.544 1.00 94.50 195 ALA A C 1
ATOM 1481 O O . ALA A 1 195 ? -15.992 15.956 -8.825 1.00 94.50 195 ALA A O 1
ATOM 1482 N N . GLU A 1 196 ? -15.302 13.828 -9.094 1.00 93.50 196 GLU A N 1
ATOM 1483 C CA . GLU A 1 196 ? -16.434 13.414 -9.925 1.00 93.50 196 GLU A CA 1
ATOM 1484 C C . GLU A 1 196 ? -17.508 12.740 -9.055 1.00 93.50 196 GLU A C 1
ATOM 1486 O O . GLU A 1 196 ? -17.287 12.421 -7.884 1.00 93.50 196 GLU A O 1
ATOM 1491 N N . ASN A 1 197 ? -18.702 12.549 -9.618 1.00 93.38 197 ASN A N 1
ATOM 1492 C CA . ASN A 1 197 ? -19.873 12.076 -8.870 1.00 93.38 197 ASN A CA 1
ATOM 1493 C C . ASN A 1 197 ? -19.725 10.648 -8.320 1.00 93.38 197 ASN A C 1
ATOM 1495 O O . ASN A 1 197 ? -20.435 10.281 -7.387 1.00 93.38 197 ASN A O 1
ATOM 1499 N N . ASP A 1 198 ? -18.844 9.842 -8.908 1.00 89.38 198 ASP A N 1
ATOM 1500 C CA . ASP A 1 198 ? -18.574 8.452 -8.540 1.00 89.38 198 ASP A CA 1
ATOM 1501 C C . ASP A 1 198 ? -17.380 8.303 -7.580 1.00 89.38 198 ASP A C 1
ATOM 1503 O O . ASP A 1 198 ? -16.979 7.185 -7.252 1.00 89.38 198 ASP A O 1
ATOM 1507 N N . TRP A 1 199 ? -16.795 9.413 -7.117 1.00 93.31 199 TRP A N 1
ATOM 1508 C CA . TRP A 1 199 ? -15.650 9.355 -6.218 1.00 93.31 199 TRP A CA 1
ATOM 1509 C C . TRP A 1 199 ? -16.029 8.886 -4.817 1.00 93.31 199 TRP A C 1
ATOM 1511 O O . TRP A 1 199 ? -17.079 9.209 -4.261 1.00 93.31 199 TRP A O 1
ATOM 1521 N N . ILE A 1 200 ? -15.114 8.126 -4.226 1.00 91.44 200 ILE A N 1
ATOM 1522 C CA . ILE A 1 200 ? -15.322 7.393 -2.986 1.00 91.44 200 ILE A CA 1
ATOM 1523 C C . ILE A 1 200 ? -14.995 8.309 -1.813 1.00 91.44 200 ILE A C 1
ATOM 1525 O O . ILE A 1 200 ? -13.866 8.780 -1.678 1.00 91.44 200 ILE A O 1
ATOM 1529 N N . ARG A 1 201 ? -15.955 8.533 -0.917 1.00 89.88 201 ARG A N 1
ATOM 1530 C CA . ARG A 1 201 ? -15.662 9.146 0.381 1.00 89.88 201 ARG A CA 1
ATOM 1531 C C . ARG A 1 201 ? -14.963 8.121 1.275 1.00 89.88 201 ARG A C 1
ATOM 1533 O O . ARG A 1 201 ? -15.497 7.040 1.494 1.00 89.88 201 ARG A O 1
ATOM 1540 N N . TYR A 1 202 ? -13.795 8.473 1.799 1.00 88.19 202 TYR A N 1
ATOM 1541 C CA . TYR A 1 202 ? -13.015 7.633 2.703 1.00 88.19 202 TYR A CA 1
ATOM 1542 C C . TYR A 1 202 ? -12.450 8.482 3.838 1.00 88.19 202 TYR A C 1
ATOM 1544 O O . TYR A 1 202 ? -11.785 9.492 3.580 1.00 88.19 202 TYR A O 1
ATOM 1552 N N . ASP A 1 203 ? -12.671 8.081 5.088 1.00 90.12 203 ASP A N 1
ATOM 1553 C CA . ASP A 1 203 ? -12.144 8.834 6.221 1.00 90.12 203 ASP A CA 1
ATOM 1554 C C . ASP A 1 203 ? -10.643 8.614 6.365 1.00 90.12 203 ASP A C 1
ATOM 1556 O O . ASP A 1 203 ? -10.163 7.483 6.488 1.00 90.12 203 ASP A O 1
ATOM 1560 N N . SER A 1 204 ? -9.870 9.704 6.338 1.00 86.12 204 SER A N 1
ATOM 1561 C CA . SER A 1 204 ? -8.425 9.613 6.559 1.00 86.12 204 SER A CA 1
ATOM 1562 C C . SER A 1 204 ? -8.135 9.010 7.945 1.00 86.12 204 SER A C 1
ATOM 1564 O O . SER A 1 204 ? -9.002 9.071 8.819 1.00 86.12 204 SER A O 1
ATOM 1566 N N . PRO A 1 205 ? -6.959 8.395 8.181 1.00 85.44 205 PRO A N 1
ATOM 1567 C CA . PRO A 1 205 ? -6.727 7.552 9.362 1.00 85.44 205 PRO A CA 1
ATOM 1568 C C . PRO A 1 205 ? -7.072 8.187 10.719 1.00 85.44 205 PRO A C 1
ATOM 1570 O O . PRO A 1 205 ? -7.438 7.480 11.650 1.00 85.44 205 PRO A O 1
ATOM 1573 N N . ASN A 1 206 ? -6.983 9.509 10.840 1.00 81.12 206 ASN A N 1
ATOM 1574 C CA . ASN A 1 206 ? -7.345 10.255 12.047 1.00 81.12 206 ASN A CA 1
ATOM 1575 C C . ASN A 1 206 ? -7.820 11.689 11.745 1.00 81.12 206 ASN A C 1
ATOM 1577 O O . ASN A 1 206 ? -7.683 12.589 12.574 1.00 81.12 206 ASN A O 1
ATOM 1581 N N . GLY A 1 207 ? -8.313 11.928 10.532 1.00 75.62 207 GLY A N 1
ATOM 1582 C CA . GLY A 1 207 ? -8.623 13.266 10.040 1.00 75.62 207 GLY A CA 1
ATOM 1583 C C . GLY A 1 207 ? -9.927 13.307 9.252 1.00 75.62 207 GLY A C 1
ATOM 1584 O O . GLY A 1 207 ? -10.662 12.321 9.211 1.00 75.62 207 GLY A O 1
ATOM 1585 N N . PRO A 1 208 ? -10.235 14.443 8.603 1.00 82.62 208 PRO A N 1
ATOM 1586 C CA . PRO A 1 208 ? -11.463 14.572 7.839 1.00 82.62 208 PRO A CA 1
ATOM 1587 C C . PRO A 1 208 ? -11.510 13.586 6.657 1.00 82.62 208 PRO A C 1
ATOM 1589 O O . PRO A 1 208 ? -10.459 13.114 6.192 1.00 82.62 208 PRO A O 1
ATOM 1592 N N . PRO A 1 209 ? -12.717 13.312 6.138 1.00 88.38 209 PRO A N 1
ATOM 1593 C CA . PRO A 1 209 ? -12.893 12.540 4.924 1.00 88.38 209 PRO A CA 1
ATOM 1594 C C . PRO A 1 209 ? -12.142 13.135 3.748 1.00 88.38 209 PRO A C 1
ATOM 1596 O O . PRO A 1 209 ? -12.126 14.350 3.539 1.00 88.38 209 PRO A O 1
ATOM 1599 N N . LEU A 1 210 ? -11.592 12.246 2.935 1.00 92.38 210 LEU A N 1
ATOM 1600 C CA . LEU A 1 210 ? -11.135 12.540 1.591 1.00 92.38 210 LEU A CA 1
ATOM 1601 C C . LEU A 1 210 ? -12.137 11.969 0.591 1.00 92.38 210 LEU A C 1
ATOM 1603 O O . LEU A 1 210 ? -12.822 10.986 0.862 1.00 92.38 210 LEU A O 1
ATOM 1607 N N . VAL A 1 211 ? -12.205 12.589 -0.581 1.00 95.00 211 VAL A N 1
ATOM 1608 C CA . VAL A 1 211 ? -12.974 12.082 -1.719 1.00 95.00 211 VAL A CA 1
ATOM 1609 C C . VAL A 1 211 ? -11.955 11.568 -2.725 1.00 95.00 211 VAL A C 1
ATOM 1611 O O . VAL A 1 211 ? -11.182 12.361 -3.255 1.00 95.00 211 VAL A O 1
ATOM 1614 N N . VAL A 1 212 ? -11.871 10.252 -2.897 1.00 94.38 212 VAL A N 1
ATOM 1615 C CA . VAL A 1 212 ? -10.810 9.526 -3.610 1.00 94.38 212 VAL A CA 1
ATOM 1616 C C . VAL A 1 212 ? -11.321 9.032 -4.961 1.00 94.38 212 VAL A C 1
ATOM 1618 O O . VAL A 1 212 ? -12.438 8.525 -5.054 1.00 94.38 212 VAL A O 1
ATOM 1621 N N . GLN A 1 213 ? -10.498 9.145 -6.004 1.00 95.88 213 GLN A N 1
ATOM 1622 C CA . GLN A 1 213 ? -10.816 8.607 -7.324 1.00 95.88 213 GLN A CA 1
ATOM 1623 C C . GLN A 1 213 ? -11.045 7.086 -7.244 1.00 95.88 213 GLN A C 1
ATOM 1625 O O . GLN A 1 213 ? -10.200 6.377 -6.683 1.00 95.88 213 GLN A O 1
ATOM 1630 N N . PRO A 1 214 ? -12.129 6.562 -7.843 1.00 94.75 214 PRO A N 1
ATOM 1631 C CA . PRO A 1 214 ? -12.431 5.144 -7.798 1.00 94.75 214 PRO A CA 1
ATOM 1632 C C . PRO A 1 214 ? -11.473 4.316 -8.665 1.00 94.75 214 PRO A C 1
ATOM 1634 O O . PRO A 1 214 ? -10.783 4.806 -9.575 1.00 94.75 214 PRO A O 1
ATOM 1637 N N . TRP A 1 215 ? -11.466 3.022 -8.364 1.00 95.31 215 TRP A N 1
ATOM 1638 C CA . TRP A 1 215 ? -10.669 1.989 -9.017 1.00 95.31 215 TRP A CA 1
ATOM 1639 C C . TRP A 1 215 ? -11.507 1.307 -10.092 1.00 95.31 215 TRP A C 1
ATOM 1641 O O . TRP A 1 215 ? -12.636 0.903 -9.823 1.00 95.31 215 TRP A O 1
ATOM 1651 N N . THR A 1 216 ? -10.973 1.190 -11.305 1.00 94.75 216 THR A N 1
ATOM 1652 C CA . THR A 1 216 ? -11.686 0.528 -12.406 1.00 94.75 216 THR A CA 1
ATOM 1653 C C . THR A 1 216 ? -11.594 -0.990 -12.265 1.00 94.75 216 THR A C 1
ATOM 1655 O O . THR A 1 216 ? -10.620 -1.510 -11.716 1.00 94.75 216 THR A O 1
ATOM 1658 N N . ASP A 1 217 ? -12.575 -1.715 -12.804 1.00 94.00 217 ASP A N 1
ATOM 1659 C CA . ASP A 1 217 ? -12.548 -3.182 -12.791 1.00 94.00 217 ASP A CA 1
ATOM 1660 C C . ASP A 1 217 ? -11.325 -3.731 -13.536 1.00 94.00 217 ASP A C 1
ATOM 1662 O O . ASP A 1 217 ? -10.599 -4.557 -12.990 1.00 94.00 217 ASP A O 1
ATOM 1666 N N . GLU A 1 218 ? -11.002 -3.186 -14.713 1.00 95.56 218 GLU A N 1
ATOM 1667 C CA . GLU A 1 218 ? -9.807 -3.581 -15.472 1.00 95.56 218 GLU A CA 1
ATOM 1668 C C . GLU A 1 218 ? -8.503 -3.364 -14.689 1.00 95.56 218 GLU A C 1
ATOM 1670 O O . GLU A 1 218 ? -7.573 -4.168 -14.779 1.00 95.56 218 GLU A O 1
ATOM 1675 N N . GLN A 1 219 ? -8.416 -2.282 -13.908 1.00 96.88 219 GLN A N 1
ATOM 1676 C CA . GLN A 1 219 ? -7.266 -2.036 -13.044 1.00 96.88 219 GLN A CA 1
ATOM 1677 C C . GLN A 1 219 ? -7.193 -3.077 -11.924 1.00 96.88 219 GLN A C 1
ATOM 1679 O O . GLN A 1 219 ? -6.108 -3.587 -11.655 1.00 96.88 219 GLN A O 1
ATOM 1684 N N . ILE A 1 220 ? -8.322 -3.422 -11.296 1.00 97.12 220 ILE A N 1
ATOM 1685 C CA . ILE A 1 220 ? -8.395 -4.454 -10.249 1.00 97.12 220 ILE A CA 1
ATOM 1686 C C . ILE A 1 220 ? -7.961 -5.811 -10.791 1.00 97.12 220 ILE A C 1
ATOM 1688 O O . ILE A 1 220 ? -7.125 -6.463 -10.171 1.00 97.12 220 ILE A O 1
ATOM 1692 N N . GLU A 1 221 ? -8.444 -6.212 -11.963 1.00 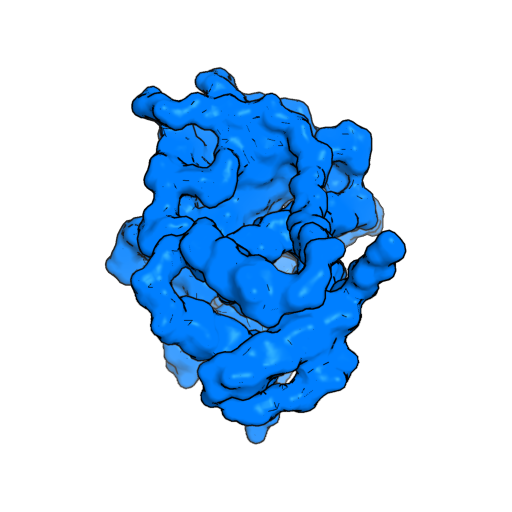94.81 221 GLU A N 1
ATOM 1693 C CA . GLU A 1 221 ? -8.040 -7.478 -12.573 1.00 94.81 221 GLU A CA 1
ATOM 1694 C C . GLU A 1 221 ? -6.533 -7.518 -12.880 1.00 94.81 221 GLU A C 1
ATOM 1696 O O . GLU A 1 221 ? -5.868 -8.508 -12.583 1.00 94.81 221 GLU A O 1
ATOM 1701 N N . MET A 1 222 ? -5.954 -6.427 -13.397 1.00 98.06 222 MET A N 1
ATOM 1702 C CA . MET A 1 222 ? -4.501 -6.338 -13.605 1.00 98.06 222 MET A CA 1
ATOM 1703 C C . MET A 1 222 ? -3.711 -6.390 -12.291 1.00 98.06 222 MET A C 1
ATOM 1705 O O . MET A 1 222 ? -2.632 -6.981 -12.246 1.00 98.06 222 MET A O 1
ATOM 1709 N N . MET A 1 223 ? -4.218 -5.772 -11.219 1.00 98.75 223 MET A N 1
ATOM 1710 C CA . MET A 1 223 ? -3.613 -5.864 -9.885 1.00 98.75 223 MET A CA 1
ATOM 1711 C C . MET A 1 223 ? -3.652 -7.300 -9.355 1.00 98.75 223 MET A C 1
ATOM 1713 O O . MET A 1 223 ? -2.667 -7.752 -8.770 1.00 98.75 223 MET A O 1
ATOM 1717 N N . VAL A 1 224 ? -4.749 -8.022 -9.603 1.00 97.25 224 VAL A N 1
ATOM 1718 C CA . VAL A 1 224 ? -4.900 -9.438 -9.255 1.00 97.25 224 VAL A CA 1
ATOM 1719 C C . VAL A 1 224 ? -3.903 -10.302 -10.022 1.00 97.25 224 VAL A C 1
ATOM 1721 O O . VAL A 1 224 ? -3.133 -11.023 -9.396 1.00 97.25 224 VAL A O 1
ATOM 1724 N N . GLU A 1 225 ? -3.841 -10.188 -11.348 1.00 94.56 225 GLU A N 1
ATOM 1725 C CA . GLU A 1 225 ? -2.902 -10.956 -12.181 1.00 94.56 225 GLU A CA 1
ATOM 1726 C C . GLU A 1 225 ? -1.441 -10.692 -11.797 1.00 94.56 225 GLU A C 1
ATOM 1728 O O . GLU A 1 225 ? -0.631 -11.616 -11.681 1.00 94.56 225 GLU A O 1
ATOM 1733 N N . LEU A 1 226 ? -1.096 -9.424 -11.553 1.00 98.44 226 LEU A N 1
ATOM 1734 C CA . LEU A 1 226 ? 0.233 -9.050 -11.084 1.00 98.44 226 LEU A CA 1
ATOM 1735 C C . LEU A 1 226 ? 0.530 -9.650 -9.707 1.00 98.44 226 LEU A C 1
ATOM 1737 O O . LEU A 1 226 ? 1.623 -10.173 -9.489 1.00 98.44 226 LEU A O 1
ATOM 1741 N N . GLY A 1 227 ? -0.428 -9.581 -8.784 1.00 97.56 227 GLY A N 1
ATOM 1742 C CA . GLY A 1 227 ? -0.296 -10.167 -7.459 1.00 97.56 227 GLY A CA 1
ATOM 1743 C C . GLY A 1 227 ? -0.111 -11.681 -7.519 1.00 97.56 227 GLY A C 1
ATOM 1744 O O . GLY A 1 227 ? 0.840 -12.176 -6.924 1.00 97.56 227 GLY A O 1
ATOM 1745 N N . GLN A 1 228 ? -0.922 -12.396 -8.308 1.00 93.81 228 GLN A N 1
ATOM 1746 C CA . GLN A 1 228 ? -0.798 -13.841 -8.554 1.00 93.81 228 GLN A CA 1
ATOM 1747 C C . GLN A 1 228 ? 0.593 -14.208 -9.081 1.00 93.81 228 GLN A C 1
ATOM 1749 O O . GLN A 1 228 ? 1.231 -15.129 -8.573 1.00 93.81 228 GLN A O 1
ATOM 1754 N N . TYR A 1 229 ? 1.106 -13.447 -10.050 1.00 93.19 229 TYR A N 1
ATOM 1755 C CA . TYR A 1 229 ? 2.461 -13.626 -10.569 1.00 93.19 229 TYR A CA 1
ATOM 1756 C C . TYR A 1 229 ? 3.543 -13.427 -9.492 1.00 93.19 229 TYR A C 1
ATOM 1758 O O . TYR A 1 229 ? 4.514 -14.185 -9.437 1.00 93.19 229 TYR A O 1
ATOM 1766 N N . ILE A 1 230 ? 3.387 -12.430 -8.614 1.00 94.88 230 ILE A N 1
ATOM 1767 C CA . ILE A 1 230 ? 4.341 -12.167 -7.528 1.00 94.88 230 ILE A CA 1
ATOM 1768 C C . ILE A 1 230 ? 4.284 -13.275 -6.469 1.00 94.88 230 ILE A C 1
ATOM 1770 O O . ILE A 1 230 ? 5.334 -13.804 -6.104 1.00 94.88 230 ILE A O 1
ATOM 1774 N N . VAL A 1 231 ? 3.095 -13.660 -5.994 1.00 91.75 231 VAL A N 1
ATOM 1775 C CA . VAL A 1 231 ? 2.947 -14.669 -4.925 1.00 91.75 231 VAL A CA 1
ATOM 1776 C C . VAL A 1 231 ? 3.250 -16.084 -5.415 1.00 91.75 231 VAL A C 1
ATOM 1778 O O . VAL A 1 231 ? 3.744 -16.896 -4.642 1.00 91.75 231 VAL A O 1
ATOM 1781 N N . ALA A 1 232 ? 3.086 -16.379 -6.710 1.00 84.31 232 ALA A N 1
ATOM 1782 C CA . ALA A 1 232 ? 3.579 -17.629 -7.294 1.00 84.31 232 ALA A CA 1
ATOM 1783 C C . ALA A 1 232 ? 5.106 -17.759 -7.184 1.00 84.31 232 ALA A C 1
ATOM 1785 O O . ALA A 1 232 ? 5.633 -18.861 -7.038 1.00 84.31 232 ALA A O 1
ATOM 1786 N N . ARG A 1 233 ? 5.826 -16.631 -7.234 1.00 86.62 233 ARG A N 1
ATOM 1787 C CA . ARG A 1 233 ? 7.278 -16.591 -7.038 1.00 86.62 233 ARG A CA 1
ATOM 1788 C C . ARG A 1 233 ? 7.681 -16.524 -5.565 1.00 86.62 233 ARG A C 1
ATOM 1790 O O . ARG A 1 233 ? 8.740 -17.033 -5.208 1.00 86.62 233 ARG A O 1
ATOM 1797 N N . PHE A 1 234 ? 6.859 -15.895 -4.731 1.00 88.88 234 PHE A N 1
ATOM 1798 C CA . PHE A 1 234 ? 7.109 -15.678 -3.307 1.00 88.88 234 PHE A CA 1
ATOM 1799 C C . PHE A 1 234 ? 5.914 -16.173 -2.472 1.00 88.88 234 PHE A C 1
ATOM 1801 O O . PHE A 1 234 ? 5.171 -15.357 -1.926 1.00 88.88 234 PHE A O 1
ATOM 1808 N N . PRO A 1 235 ? 5.707 -17.501 -2.367 1.00 87.25 235 PRO A N 1
ATOM 1809 C CA . PRO A 1 235 ? 4.486 -18.085 -1.795 1.00 87.25 235 PRO A CA 1
ATOM 1810 C C . PRO A 1 235 ? 4.338 -17.894 -0.279 1.00 87.25 235 PRO A C 1
ATOM 1812 O O . PRO A 1 235 ? 3.284 -18.187 0.281 1.00 87.25 235 PRO A O 1
ATOM 1815 N N . HIS A 1 236 ? 5.386 -17.418 0.400 1.00 88.00 236 HIS A N 1
ATOM 1816 C CA . HIS A 1 236 ? 5.327 -17.007 1.804 1.00 88.00 236 HIS A CA 1
ATOM 1817 C C . HIS A 1 236 ? 4.665 -15.638 1.999 1.00 88.00 236 HIS A C 1
ATOM 1819 O O . HIS A 1 236 ? 4.306 -15.308 3.124 1.00 88.00 236 HIS A O 1
ATOM 1825 N N . ILE A 1 237 ? 4.499 -14.843 0.936 1.00 94.81 237 ILE A N 1
ATOM 1826 C CA . ILE A 1 237 ? 3.681 -13.630 0.976 1.00 94.81 237 ILE A CA 1
ATOM 1827 C C . ILE A 1 237 ? 2.215 -14.073 0.969 1.0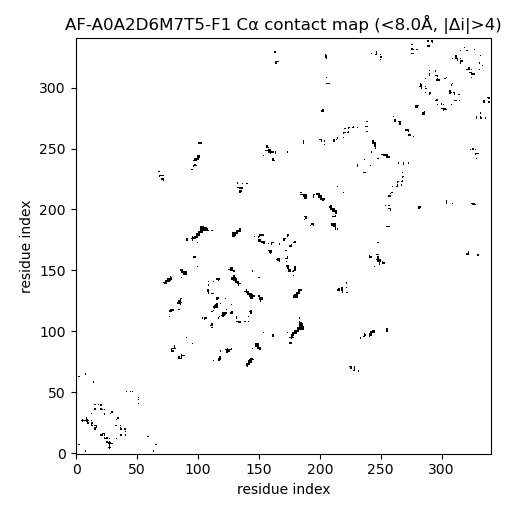0 94.81 237 ILE A C 1
ATOM 1829 O O . ILE A 1 237 ? 1.768 -14.807 0.091 1.00 94.81 237 ILE A O 1
ATOM 1833 N N . ARG A 1 238 ? 1.498 -13.648 2.004 1.00 95.44 238 ARG A N 1
ATOM 1834 C CA . ARG A 1 238 ? 0.105 -13.997 2.330 1.00 95.44 238 ARG A CA 1
ATOM 1835 C C . ARG A 1 238 ? -0.714 -12.701 2.470 1.00 95.44 238 ARG A C 1
ATOM 1837 O O . ARG A 1 238 ? -0.082 -11.640 2.521 1.00 95.44 238 ARG A O 1
ATOM 1844 N N . PRO A 1 239 ? -2.060 -12.726 2.535 1.00 96.19 239 PRO A N 1
ATOM 1845 C CA . PRO A 1 239 ? -2.874 -11.507 2.622 1.00 96.19 239 PRO A CA 1
ATOM 1846 C C . PRO A 1 239 ? -2.394 -10.485 3.670 1.00 96.19 239 PRO A C 1
ATOM 1848 O O . PRO A 1 239 ? -2.366 -9.284 3.405 1.00 96.19 239 PRO A O 1
ATOM 1851 N N . GLU A 1 240 ? -1.921 -10.949 4.826 1.00 94.62 240 GLU A N 1
ATOM 1852 C CA . GLU A 1 240 ? -1.386 -10.132 5.917 1.00 94.62 240 GLU A CA 1
ATOM 1853 C C . GLU A 1 240 ? -0.068 -9.400 5.581 1.00 94.62 240 GLU A C 1
ATOM 1855 O O . GLU A 1 240 ? 0.284 -8.412 6.222 1.00 94.62 240 GLU A O 1
ATOM 1860 N N . HIS A 1 241 ? 0.637 -9.812 4.530 1.00 97.38 241 HIS A N 1
ATOM 1861 C CA . HIS A 1 241 ? 1.883 -9.198 4.057 1.00 97.38 241 HIS A CA 1
ATOM 1862 C C . HIS A 1 241 ? 1.654 -8.127 2.975 1.00 97.38 241 HIS A C 1
ATOM 1864 O O . HIS A 1 241 ? 2.591 -7.726 2.274 1.00 97.38 241 HIS A O 1
ATOM 1870 N N . HIS A 1 242 ? 0.399 -7.710 2.785 1.00 98.31 242 HIS A N 1
ATOM 1871 C CA . HIS A 1 242 ? 0.015 -6.596 1.930 1.00 98.31 242 HIS A CA 1
ATOM 1872 C C . HIS A 1 242 ? -0.358 -5.388 2.785 1.00 98.31 242 HIS A C 1
ATOM 1874 O O . HIS A 1 242 ? -1.102 -5.503 3.762 1.00 98.31 242 HIS A O 1
ATOM 1880 N N . GLN A 1 243 ? 0.140 -4.221 2.385 1.00 97.44 243 GLN A N 1
ATOM 1881 C CA . GLN A 1 243 ? -0.126 -2.956 3.061 1.00 97.44 243 GLN A CA 1
ATOM 1882 C C . GLN A 1 243 ? 0.020 -1.778 2.099 1.00 97.44 243 GLN A C 1
ATOM 1884 O O . GLN A 1 243 ? 0.695 -1.868 1.067 1.00 97.44 243 GLN A O 1
ATOM 1889 N N . GLY A 1 244 ? -0.608 -0.657 2.428 1.00 97.62 244 GLY A N 1
ATOM 1890 C CA . GLY A 1 244 ? -0.411 0.608 1.741 1.00 97.62 244 GLY A CA 1
ATOM 1891 C C . GLY A 1 244 ? 0.843 1.331 2.228 1.00 97.62 244 GLY A C 1
ATOM 1892 O O . GLY A 1 244 ? 1.406 1.053 3.288 1.00 97.62 244 GLY A O 1
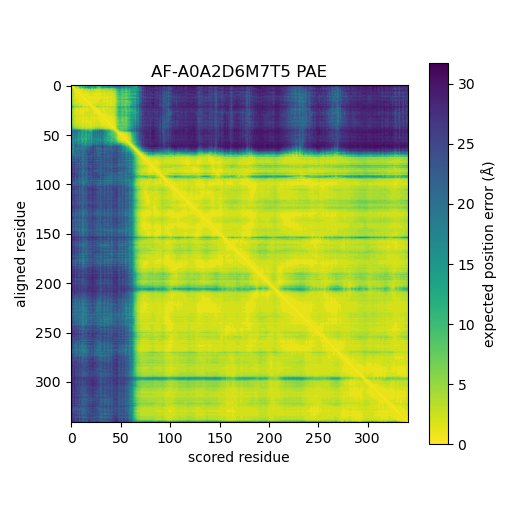ATOM 1893 N N . HIS A 1 245 ? 1.285 2.328 1.472 1.00 97.38 245 HIS A N 1
ATOM 1894 C CA . HIS A 1 245 ? 2.391 3.183 1.905 1.00 97.38 245 HIS A CA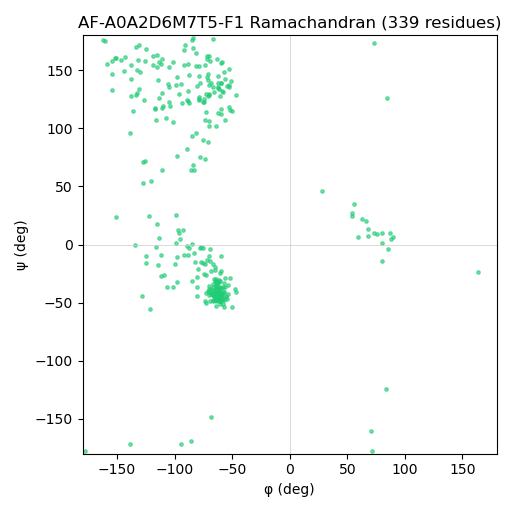 1
ATOM 1895 C C . HIS A 1 245 ? 2.073 3.986 3.175 1.00 97.38 245 HIS A C 1
ATOM 1897 O O . HIS A 1 245 ? 2.967 4.234 3.982 1.00 97.38 245 HIS A O 1
ATOM 1903 N N . ALA A 1 246 ? 0.818 4.398 3.345 1.00 95.69 246 ALA A N 1
ATOM 1904 C CA . ALA A 1 246 ? 0.301 5.109 4.506 1.00 95.69 246 ALA A CA 1
ATOM 1905 C C . ALA A 1 246 ? 0.371 4.256 5.774 1.00 95.69 246 ALA A C 1
ATOM 1907 O O . ALA A 1 246 ? 0.614 4.806 6.842 1.00 95.69 246 ALA A O 1
ATOM 1908 N N . ASP A 1 247 ? 0.249 2.931 5.650 1.00 97.38 247 ASP A N 1
ATOM 1909 C CA . ASP A 1 247 ? 0.393 2.017 6.783 1.00 97.38 247 ASP A CA 1
ATOM 1910 C C . ASP A 1 247 ? 1.837 1.983 7.290 1.00 97.38 247 ASP A C 1
ATOM 1912 O O . ASP A 1 247 ? 2.067 1.968 8.491 1.00 97.38 247 ASP A O 1
ATOM 1916 N N . LEU A 1 248 ? 2.826 2.033 6.389 1.00 97.69 248 LEU A N 1
ATOM 1917 C CA . LEU A 1 248 ? 4.248 2.059 6.760 1.00 97.69 248 LEU A CA 1
ATOM 1918 C C . LEU A 1 248 ? 4.744 3.458 7.168 1.00 97.69 248 LEU A C 1
ATOM 1920 O O . LEU A 1 248 ? 5.693 3.596 7.946 1.00 97.69 248 LEU A O 1
ATOM 1924 N N . CYS A 1 249 ? 4.119 4.500 6.622 1.00 96.94 249 CYS A N 1
ATOM 1925 C CA . CYS A 1 249 ? 4.462 5.907 6.824 1.00 96.94 249 CYS A CA 1
ATOM 1926 C C . CYS A 1 249 ? 3.283 6.696 7.439 1.00 96.94 249 CYS A C 1
ATOM 1928 O O . CYS A 1 249 ? 2.859 7.705 6.847 1.00 96.94 249 CYS A O 1
ATOM 1930 N N . PRO A 1 250 ? 2.737 6.258 8.589 1.00 95.38 250 PRO A N 1
ATOM 1931 C CA . PRO A 1 250 ? 1.563 6.867 9.201 1.00 95.38 250 PRO A CA 1
ATOM 1932 C C . PRO A 1 250 ? 1.821 8.351 9.496 1.00 95.38 250 PRO A C 1
ATOM 1934 O O . PRO A 1 250 ? 2.874 8.737 10.000 1.00 95.38 250 PRO A O 1
ATOM 1937 N N . GLY A 1 251 ? 0.887 9.211 9.090 1.00 91.94 251 GLY A N 1
ATOM 1938 C CA . GLY A 1 251 ? 0.977 10.673 9.239 1.00 91.94 251 GLY A CA 1
ATOM 1939 C C . GLY A 1 251 ? 1.837 11.381 8.184 1.00 91.94 251 GLY A C 1
ATOM 1940 O O . GLY A 1 251 ? 1.729 12.595 8.020 1.00 91.94 251 GLY A O 1
ATOM 1941 N N . TYR A 1 252 ? 2.654 10.646 7.423 1.00 94.75 252 TYR A N 1
ATOM 1942 C CA . TYR A 1 252 ? 3.458 11.197 6.327 1.00 94.75 252 TYR A CA 1
ATOM 1943 C C . TYR A 1 252 ? 2.852 10.919 4.946 1.00 94.75 252 TYR A C 1
ATOM 1945 O O . TYR A 1 252 ? 2.952 11.755 4.041 1.00 94.75 252 TYR A O 1
ATOM 1953 N N . LYS A 1 253 ? 2.243 9.743 4.767 1.00 94.50 253 LYS A N 1
ATOM 1954 C CA . LYS A 1 253 ? 1.635 9.298 3.509 1.00 94.50 253 LYS A CA 1
ATOM 1955 C C . LYS A 1 253 ? 0.141 9.051 3.650 1.00 94.50 253 LYS A C 1
ATOM 1957 O O . LYS A 1 253 ? -0.352 8.756 4.731 1.00 94.50 253 LYS A O 1
ATOM 1962 N N . LEU A 1 254 ? -0.549 9.179 2.518 1.00 92.62 254 LEU A N 1
ATOM 1963 C CA . LEU A 1 254 ? -1.981 8.909 2.369 1.00 92.62 254 LEU A CA 1
ATOM 1964 C C . LEU A 1 254 ? -2.259 7.897 1.248 1.00 92.62 254 LEU A C 1
ATOM 1966 O O . LEU A 1 254 ? -3.384 7.449 1.107 1.00 92.62 254 LEU A O 1
ATOM 1970 N N . ASP A 1 255 ? -1.275 7.526 0.429 1.00 94.19 255 ASP A N 1
ATOM 1971 C CA . ASP A 1 255 ? -1.442 6.415 -0.506 1.00 94.19 255 ASP A CA 1
ATOM 1972 C C . ASP A 1 255 ? -1.503 5.089 0.275 1.00 94.19 255 ASP A C 1
ATOM 1974 O O . ASP A 1 255 ? -0.647 4.839 1.106 1.00 94.19 255 ASP A O 1
ATOM 1978 N N . VAL A 1 256 ? -2.461 4.190 0.085 1.00 94.81 256 VAL A N 1
ATOM 1979 C CA . VAL A 1 256 ? -3.446 4.108 -0.995 1.00 94.81 256 VAL A CA 1
ATOM 1980 C C . VAL A 1 256 ? -4.869 4.044 -0.414 1.00 94.81 256 VAL A C 1
ATOM 1982 O O . VAL A 1 256 ? -5.511 3.003 -0.384 1.00 94.81 256 VAL A O 1
ATOM 1985 N N . LEU A 1 257 ? -5.369 5.160 0.129 1.00 91.94 257 LEU A N 1
ATOM 1986 C CA . LEU A 1 257 ? -6.733 5.214 0.682 1.00 91.94 257 LEU A CA 1
ATOM 1987 C C . LEU A 1 257 ? -7.801 4.831 -0.358 1.00 91.94 257 LEU A C 1
ATOM 1989 O O . LEU A 1 257 ? -7.636 5.056 -1.555 1.00 91.94 257 LEU A O 1
ATOM 1993 N N . GLY A 1 258 ? -8.901 4.234 0.104 1.00 91.31 258 GLY A N 1
ATOM 1994 C CA . GLY A 1 258 ? -9.976 3.748 -0.765 1.00 91.31 258 GLY A CA 1
ATOM 1995 C C . GLY A 1 258 ? -9.603 2.551 -1.647 1.00 91.31 258 GLY A C 1
ATOM 1996 O O . GLY A 1 258 ? -10.397 2.198 -2.513 1.00 91.31 258 GLY A O 1
ATOM 1997 N N . PHE A 1 259 ? -8.418 1.949 -1.480 1.00 96.94 259 PHE A N 1
ATOM 1998 C CA . PHE A 1 259 ? -8.000 0.762 -2.231 1.00 96.94 259 PHE A CA 1
ATOM 1999 C C . PHE A 1 259 ? -8.959 -0.419 -2.010 1.00 96.94 259 PHE A C 1
ATOM 2001 O O . PHE A 1 259 ? -9.374 -0.656 -0.872 1.00 96.94 259 PHE A O 1
ATOM 2008 N N . PRO A 1 260 ? -9.300 -1.192 -3.058 1.00 96.19 260 PRO A N 1
ATOM 2009 C CA . PRO A 1 260 ? -10.276 -2.270 -2.970 1.00 96.19 260 PRO A CA 1
ATOM 2010 C C . PRO A 1 260 ? -9.614 -3.552 -2.438 1.00 96.19 260 PRO A C 1
ATOM 2012 O O . PRO A 1 260 ? -9.522 -4.553 -3.150 1.00 96.19 260 PRO A O 1
ATOM 2015 N N . TRP A 1 261 ? -9.134 -3.504 -1.189 1.00 97.25 261 TRP A N 1
ATOM 2016 C CA . TRP A 1 261 ? -8.323 -4.550 -0.557 1.00 97.25 261 TRP A CA 1
ATOM 2017 C C . TRP A 1 261 ? -8.932 -5.940 -0.686 1.00 97.25 261 TRP A C 1
ATOM 2019 O O . TRP A 1 261 ? -8.274 -6.817 -1.233 1.00 97.25 261 TRP A O 1
ATOM 2029 N N . LEU A 1 262 ? -10.189 -6.132 -0.276 1.00 95.25 262 LEU A N 1
ATOM 2030 C CA . LEU A 1 262 ? -10.849 -7.435 -0.386 1.00 95.25 262 LEU A CA 1
ATOM 2031 C C . LEU A 1 262 ? -10.871 -7.957 -1.823 1.00 95.25 262 LEU A C 1
ATOM 2033 O O . LEU A 1 262 ? -10.366 -9.041 -2.081 1.00 95.25 262 LEU A O 1
ATOM 2037 N N . ARG A 1 263 ? -11.372 -7.163 -2.780 1.00 95.12 263 ARG A N 1
ATOM 2038 C CA . ARG A 1 263 ? -11.466 -7.594 -4.186 1.00 95.12 263 ARG A CA 1
ATOM 2039 C C . ARG A 1 263 ? -10.108 -7.997 -4.755 1.00 95.12 263 ARG A C 1
ATOM 2041 O O . ARG A 1 263 ? -10.019 -8.965 -5.504 1.00 95.12 263 ARG A O 1
ATOM 2048 N N . VAL A 1 264 ? -9.062 -7.243 -4.423 1.00 98.50 264 VAL A N 1
ATOM 2049 C CA . VAL A 1 264 ? -7.705 -7.521 -4.901 1.00 98.50 264 VAL A CA 1
ATOM 2050 C C . VAL A 1 264 ? -7.127 -8.747 -4.202 1.00 98.50 264 VAL A C 1
ATOM 2052 O O . VAL A 1 264 ? -6.639 -9.644 -4.878 1.00 98.50 264 VAL A O 1
ATOM 2055 N N . LEU A 1 265 ? -7.174 -8.822 -2.872 1.00 98.12 265 LEU A N 1
ATOM 2056 C CA . LEU A 1 265 ? -6.552 -9.919 -2.131 1.00 98.12 265 LEU A CA 1
ATOM 2057 C C . LEU A 1 265 ? -7.299 -11.241 -2.344 1.00 98.12 265 LEU A C 1
ATOM 2059 O O . LEU A 1 265 ? -6.651 -12.239 -2.640 1.00 98.12 265 LEU A O 1
ATOM 2063 N N . GLU A 1 266 ? -8.631 -11.255 -2.309 1.00 95.75 266 GLU A N 1
ATOM 2064 C CA . GLU A 1 266 ? -9.404 -12.465 -2.618 1.00 95.75 266 GLU A CA 1
ATOM 2065 C C . GLU A 1 266 ? -9.137 -12.951 -4.049 1.00 95.75 266 GLU A C 1
ATOM 2067 O O . GLU A 1 266 ? -9.002 -14.149 -4.280 1.00 95.75 266 GLU A O 1
ATOM 2072 N N . GLY A 1 267 ? -8.962 -12.034 -5.008 1.00 92.50 267 GLY A N 1
ATOM 2073 C CA . GLY A 1 267 ? -8.564 -12.391 -6.370 1.00 92.50 267 GLY A CA 1
ATOM 2074 C C . GLY A 1 267 ? -7.138 -12.949 -6.463 1.00 92.50 267 GLY A C 1
ATOM 2075 O O . GLY A 1 267 ? -6.891 -13.898 -7.208 1.00 92.50 267 GLY A O 1
ATOM 2076 N N . ILE A 1 268 ? -6.182 -12.384 -5.717 1.00 94.62 268 ILE A N 1
ATOM 2077 C CA . ILE A 1 268 ? -4.783 -12.846 -5.714 1.00 94.62 268 ILE A CA 1
ATOM 2078 C C . ILE A 1 268 ? -4.671 -14.256 -5.138 1.00 94.62 268 ILE A C 1
ATOM 2080 O O . ILE A 1 268 ? -3.947 -15.087 -5.688 1.00 94.62 268 ILE A O 1
ATOM 2084 N N . TYR A 1 269 ? -5.365 -14.510 -4.031 1.00 92.19 269 TYR A N 1
ATOM 2085 C CA . TYR A 1 269 ? -5.211 -15.740 -3.261 1.00 92.19 269 TYR A CA 1
ATOM 2086 C C . TYR A 1 269 ? -6.273 -16.800 -3.570 1.00 92.19 269 TYR A C 1
ATOM 2088 O O . TYR A 1 269 ? -6.078 -17.953 -3.191 1.00 92.19 269 TYR A O 1
ATOM 2096 N N . ASP A 1 270 ? -7.334 -16.448 -4.308 1.00 87.94 270 ASP A N 1
ATOM 2097 C CA . ASP A 1 270 ? -8.449 -17.349 -4.642 1.00 87.94 270 ASP A CA 1
ATOM 2098 C C . ASP A 1 270 ? -9.092 -17.944 -3.369 1.00 87.94 270 ASP A C 1
ATOM 2100 O O . ASP A 1 270 ? -9.500 -19.103 -3.317 1.00 87.94 270 ASP A O 1
ATOM 2104 N N . GLU A 1 271 ? -9.127 -17.141 -2.302 1.00 87.94 271 GLU A N 1
ATOM 2105 C CA . GLU A 1 271 ? -9.682 -17.480 -0.993 1.00 87.94 271 GLU A CA 1
ATOM 2106 C C . GLU A 1 271 ? -10.297 -16.239 -0.343 1.00 87.94 271 GLU A C 1
ATOM 2108 O O . GLU A 1 271 ? -9.954 -15.109 -0.690 1.00 87.94 271 GLU A O 1
ATOM 2113 N N . LYS A 1 272 ? -11.210 -16.443 0.612 1.00 89.81 272 LYS A N 1
ATOM 2114 C CA . LYS A 1 272 ? -11.761 -15.334 1.394 1.00 89.81 272 LYS A CA 1
ATOM 2115 C C . LYS A 1 272 ? -10.693 -14.739 2.301 1.00 89.81 272 LYS A C 1
ATOM 2117 O O . LYS A 1 272 ? -9.953 -15.477 2.949 1.00 89.81 272 LYS A O 1
ATOM 2122 N N . VAL A 1 273 ? -10.680 -13.416 2.397 1.00 92.88 273 VAL A N 1
ATOM 2123 C CA . VAL A 1 273 ? -9.755 -12.665 3.252 1.00 92.88 273 VAL A CA 1
ATOM 2124 C C . VAL A 1 273 ? -10.545 -11.958 4.348 1.00 92.88 273 VAL A C 1
ATOM 2126 O O . VAL A 1 273 ? -11.654 -11.484 4.115 1.00 92.88 273 VAL A O 1
ATOM 2129 N N . GLU A 1 274 ? -9.987 -11.910 5.557 1.00 92.44 274 GLU A N 1
ATOM 2130 C CA . GLU A 1 274 ? -10.575 -11.149 6.658 1.00 92.44 274 GLU A CA 1
ATOM 2131 C C . GLU A 1 274 ? -10.652 -9.657 6.299 1.00 92.44 274 GLU A C 1
ATOM 2133 O O . GLU A 1 274 ? -9.660 -9.046 5.891 1.00 92.44 274 GLU A O 1
ATOM 2138 N N . ASP A 1 275 ? -11.839 -9.067 6.444 1.00 92.94 275 ASP A N 1
ATOM 2139 C CA . ASP A 1 275 ? -12.053 -7.659 6.127 1.00 92.94 275 ASP A CA 1
ATOM 2140 C C . ASP A 1 275 ? -11.680 -6.752 7.297 1.00 92.94 275 ASP A C 1
ATOM 2142 O O . ASP A 1 275 ? -12.498 -6.437 8.160 1.00 92.94 275 ASP A O 1
ATOM 2146 N N . VAL A 1 276 ? -10.435 -6.290 7.278 1.00 95.31 276 VAL A N 1
ATOM 2147 C CA . VAL A 1 276 ? -9.891 -5.356 8.272 1.00 95.31 276 VAL A CA 1
ATOM 2148 C C . VAL A 1 276 ? -9.924 -3.898 7.796 1.00 95.31 276 VAL A C 1
ATOM 2150 O O . VAL A 1 276 ? -9.274 -3.037 8.393 1.00 95.31 276 VAL A O 1
ATOM 2153 N N . TRP A 1 277 ? -10.648 -3.606 6.706 1.00 93.31 277 TRP A N 1
ATOM 2154 C CA . TRP A 1 277 ? -10.683 -2.279 6.082 1.00 93.31 277 TRP A CA 1
ATOM 2155 C C . TRP A 1 277 ? -12.091 -1.697 6.017 1.00 93.31 277 TRP A C 1
ATOM 2157 O O . TRP A 1 277 ? -12.302 -0.590 6.513 1.00 93.31 277 TRP A O 1
ATOM 2167 N N . THR A 1 278 ? -13.055 -2.406 5.422 1.00 91.25 278 THR A N 1
ATOM 2168 C CA . THR A 1 278 ? -14.399 -1.859 5.162 1.00 91.25 278 THR A CA 1
ATOM 2169 C C . THR A 1 278 ? -15.135 -1.465 6.443 1.00 91.25 278 THR A C 1
ATOM 2171 O O . THR A 1 278 ? -15.671 -0.354 6.467 1.00 91.25 278 THR A O 1
ATOM 2174 N N . PRO A 1 279 ? -15.123 -2.270 7.532 1.00 92.25 279 PRO A N 1
ATOM 2175 C CA . PRO A 1 279 ? -15.769 -1.884 8.790 1.00 92.25 279 PRO A CA 1
ATOM 2176 C C . PRO A 1 279 ? -15.210 -0.588 9.390 1.00 92.25 279 PRO A C 1
ATOM 2178 O O . PRO A 1 279 ? -15.890 0.094 10.149 1.00 92.25 279 PRO A O 1
ATOM 2181 N N . PHE A 1 280 ? -13.976 -0.224 9.030 1.00 92.50 280 PHE A N 1
ATOM 2182 C CA . PHE A 1 280 ? -13.250 0.920 9.581 1.00 92.50 280 PHE A CA 1
ATOM 2183 C C . PHE A 1 280 ? -12.970 2.007 8.533 1.00 92.50 280 PHE A C 1
ATOM 2185 O O . PHE A 1 280 ? -12.108 2.875 8.728 1.00 92.50 280 PHE A O 1
ATOM 2192 N N . ALA A 1 281 ? -13.687 1.979 7.407 1.00 88.94 281 ALA A N 1
ATOM 2193 C CA . ALA A 1 281 ? -13.576 2.990 6.360 1.00 88.94 281 ALA A CA 1
ATOM 2194 C C . ALA A 1 281 ? -14.128 4.359 6.805 1.00 88.94 281 ALA A C 1
ATOM 2196 O O . ALA A 1 281 ? -13.717 5.385 6.255 1.00 88.94 281 ALA A O 1
ATOM 2197 N N . THR A 1 282 ? -15.015 4.375 7.809 1.00 91.12 282 THR A N 1
ATOM 2198 C CA . THR A 1 282 ? -15.608 5.582 8.400 1.00 91.12 282 THR A CA 1
ATOM 2199 C C . THR A 1 282 ? -15.135 5.825 9.835 1.00 91.12 282 THR A C 1
ATOM 2201 O O . THR A 1 282 ? -14.744 4.896 10.547 1.00 91.12 282 THR A O 1
ATOM 2204 N N . ILE A 1 283 ? -15.185 7.081 10.281 1.00 93.44 283 ILE A N 1
ATOM 2205 C 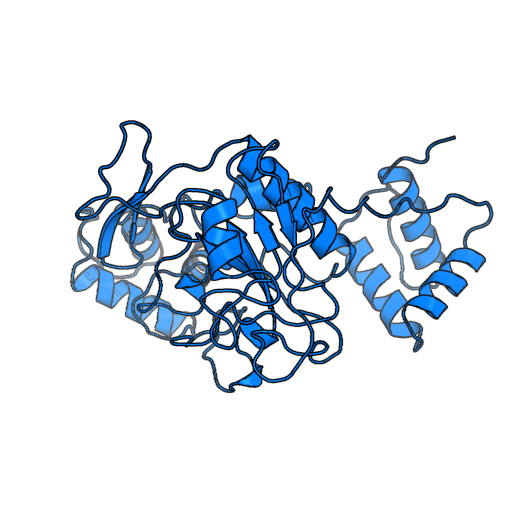CA . ILE A 1 283 ? -14.930 7.483 11.667 1.00 93.44 283 ILE A CA 1
ATOM 2206 C C . ILE A 1 283 ? -15.923 6.801 12.603 1.00 93.44 283 ILE A C 1
ATOM 2208 O O . ILE A 1 283 ? -15.512 6.310 13.651 1.00 93.44 283 ILE A O 1
ATOM 2212 N N . GLU A 1 284 ? -17.198 6.732 12.227 1.00 94.25 284 GLU A N 1
ATOM 2213 C CA . GLU A 1 284 ? -18.234 6.082 13.023 1.00 94.25 284 GLU A CA 1
ATOM 2214 C C . GLU A 1 284 ? -17.905 4.606 13.259 1.00 94.25 284 GLU A C 1
ATOM 2216 O O . GLU A 1 284 ? -17.917 4.172 14.404 1.00 94.25 284 GLU A O 1
ATOM 2221 N N . GLY A 1 285 ? -17.500 3.860 12.224 1.00 95.00 285 GLY A N 1
ATOM 2222 C CA . GLY A 1 285 ? -17.137 2.446 12.370 1.00 95.00 285 GLY A CA 1
ATOM 2223 C C . GLY A 1 285 ? -15.926 2.234 13.285 1.00 95.00 285 GLY A C 1
ATOM 2224 O O . GLY A 1 285 ? -15.897 1.314 14.102 1.00 95.00 285 GLY A O 1
ATOM 2225 N N . ARG A 1 286 ? -14.942 3.141 13.235 1.00 96.06 286 ARG A N 1
ATOM 2226 C CA . ARG A 1 286 ? -13.792 3.139 14.159 1.00 96.06 286 ARG A CA 1
ATOM 2227 C C . ARG A 1 286 ? -14.207 3.449 15.599 1.00 96.06 286 ARG A C 1
ATOM 2229 O O . ARG A 1 286 ? -13.737 2.802 16.531 1.00 96.06 286 ARG A O 1
ATOM 2236 N N . GLN A 1 287 ? -15.081 4.439 15.784 1.00 96.62 287 GLN A N 1
ATOM 2237 C CA . GLN A 1 287 ? -15.630 4.813 17.088 1.00 96.62 287 GLN A CA 1
ATOM 2238 C C . GLN A 1 287 ? -16.460 3.666 17.692 1.00 96.62 287 GLN A C 1
ATOM 2240 O O . GLN A 1 287 ? -16.292 3.328 18.865 1.00 96.62 287 GLN A O 1
ATOM 2245 N N . GLU A 1 288 ? -17.326 3.040 16.898 1.00 97.44 288 GLU A N 1
ATOM 2246 C CA . GLU A 1 288 ? -18.117 1.871 17.292 1.00 97.44 288 GLU A CA 1
ATOM 2247 C C . GLU A 1 288 ? -17.215 0.721 17.735 1.00 97.44 288 GLU A C 1
ATOM 2249 O O . GLU A 1 288 ? -17.421 0.170 18.814 1.00 97.44 288 GLU A O 1
ATOM 2254 N N . ALA A 1 289 ? -16.170 0.411 16.965 1.00 97.75 289 ALA A N 1
ATOM 2255 C CA . ALA A 1 289 ? -15.237 -0.655 17.305 1.00 97.75 289 ALA A CA 1
ATOM 2256 C C . ALA A 1 289 ? -14.521 -0.409 18.641 1.00 97.75 289 ALA A C 1
ATOM 2258 O O . ALA A 1 289 ? -14.528 -1.277 19.512 1.00 97.75 289 ALA A O 1
ATOM 2259 N N . LEU A 1 290 ? -13.974 0.794 18.846 1.00 98.06 290 LEU A N 1
ATOM 2260 C CA . LEU A 1 290 ? -13.325 1.156 20.110 1.00 98.06 290 LEU A CA 1
ATOM 2261 C C . LEU A 1 290 ? -14.315 1.141 21.289 1.00 98.06 290 LEU A C 1
ATOM 2263 O O . LEU A 1 290 ? -13.959 0.722 22.388 1.00 98.06 290 LEU A O 1
ATOM 2267 N N . THR A 1 291 ? -15.569 1.541 21.065 1.00 97.56 291 THR A N 1
ATOM 2268 C CA . THR A 1 291 ? -16.621 1.514 22.095 1.00 97.56 291 THR A CA 1
ATOM 2269 C C . THR A 1 291 ? -16.981 0.077 22.469 1.00 97.56 291 THR A C 1
ATOM 2271 O O . THR A 1 291 ? -17.111 -0.233 23.652 1.00 97.56 291 THR A O 1
ATOM 2274 N N . ASN A 1 292 ? -17.103 -0.811 21.480 1.00 97.50 292 ASN A N 1
ATOM 2275 C CA . ASN A 1 292 ? -17.408 -2.229 21.684 1.00 97.50 292 ASN A CA 1
ATOM 2276 C C . ASN A 1 292 ? -16.287 -2.961 22.432 1.00 97.50 292 ASN A C 1
ATOM 2278 O O . ASN A 1 292 ? -16.569 -3.853 23.225 1.00 97.50 292 ASN A O 1
ATOM 2282 N N . LEU A 1 293 ? -15.037 -2.534 22.241 1.00 97.81 293 LEU A N 1
ATOM 2283 C CA . LEU A 1 293 ? -13.873 -3.002 23.000 1.00 97.81 293 LEU A CA 1
ATOM 2284 C C . LEU A 1 293 ? -13.770 -2.391 24.412 1.00 97.81 293 LEU A C 1
ATOM 2286 O O . LEU A 1 293 ? -12.873 -2.738 25.174 1.00 97.81 293 LEU A O 1
ATOM 2290 N N . GLY A 1 294 ? -14.680 -1.486 24.788 1.00 97.31 294 GLY A N 1
ATOM 2291 C CA . GLY A 1 294 ? -14.746 -0.897 26.127 1.00 97.31 294 GLY A CA 1
ATOM 2292 C C . GLY A 1 294 ? -13.918 0.376 26.328 1.00 97.31 294 GLY A C 1
ATOM 2293 O O . GLY A 1 294 ? -13.866 0.890 27.451 1.00 97.31 294 GLY A O 1
ATOM 2294 N N . TYR A 1 295 ? -13.312 0.931 25.274 1.00 97.81 295 TYR A N 1
ATOM 2295 C CA . TYR A 1 295 ? -12.608 2.209 25.365 1.00 97.81 295 TYR A CA 1
ATOM 2296 C C . TYR A 1 295 ? -13.587 3.369 25.544 1.00 97.81 295 TYR A C 1
ATOM 2298 O O . TYR A 1 295 ? -14.707 3.381 25.031 1.00 97.81 295 TYR A O 1
ATOM 2306 N N . LYS A 1 296 ? -13.156 4.388 26.292 1.00 92.00 296 LYS A N 1
ATOM 2307 C CA . LYS A 1 296 ? -13.995 5.540 26.638 1.00 92.00 296 LYS A CA 1
ATOM 2308 C C . LYS A 1 296 ? -13.879 6.641 25.597 1.00 92.00 296 LYS A C 1
ATOM 2310 O O . LYS A 1 296 ? -13.197 7.643 25.801 1.00 92.00 296 LYS A O 1
ATOM 2315 N N . LEU A 1 297 ? -14.631 6.495 24.520 1.00 89.69 297 LEU A N 1
ATOM 2316 C CA . LEU A 1 297 ? -15.051 7.625 23.706 1.00 89.69 297 LEU A CA 1
ATOM 2317 C C . LEU A 1 297 ? -16.508 7.982 24.040 1.00 89.69 297 LEU A C 1
ATOM 2319 O O . LEU A 1 297 ? -17.233 7.185 24.627 1.00 89.69 297 LEU A O 1
ATOM 2323 N N . GLY A 1 298 ? -16.914 9.225 23.778 1.00 85.94 298 GLY A N 1
ATOM 2324 C CA . GLY A 1 298 ? -18.293 9.662 24.001 1.00 85.94 298 GLY A CA 1
ATOM 2325 C C . GLY A 1 298 ? -19.276 8.990 23.035 1.00 85.94 298 GLY A C 1
ATOM 2326 O O . GLY A 1 298 ? -19.082 7.869 22.581 1.00 85.94 298 GLY A O 1
ATOM 2327 N N . LYS A 1 299 ? -20.351 9.693 22.678 1.00 92.00 299 LYS A N 1
ATOM 2328 C CA . LYS A 1 299 ? -21.272 9.214 21.641 1.00 92.00 299 LYS A CA 1
ATOM 2329 C C . LYS A 1 299 ? -20.526 9.033 20.306 1.00 92.00 299 LYS A C 1
ATOM 2331 O O . LYS A 1 299 ? -19.768 9.921 19.930 1.00 92.00 299 LYS A O 1
ATOM 2336 N N . VAL A 1 300 ? -20.812 7.949 19.577 1.00 94.75 300 VAL A N 1
ATOM 2337 C CA . VAL A 1 300 ? -20.451 7.806 18.154 1.00 94.75 300 VAL A CA 1
ATOM 2338 C C . VAL A 1 300 ? -21.122 8.937 17.373 1.00 94.75 300 VAL A C 1
ATOM 2340 O O . VAL A 1 300 ? -22.354 9.025 17.312 1.00 94.75 300 VAL A O 1
ATOM 2343 N N . ASP A 1 301 ? -20.315 9.854 16.854 1.00 93.12 301 ASP A N 1
ATOM 2344 C CA . ASP A 1 301 ? -20.767 11.128 16.293 1.00 93.12 301 ASP A CA 1
ATOM 2345 C C . ASP A 1 301 ? -20.124 11.476 14.945 1.00 93.12 301 ASP A C 1
ATOM 2347 O O . ASP A 1 301 ? -20.447 12.520 14.377 1.00 93.12 301 ASP A O 1
ATOM 2351 N N . GLY A 1 302 ? -19.234 10.621 14.431 1.00 92.00 302 GLY A N 1
ATOM 2352 C CA . GLY A 1 302 ? -18.550 10.863 13.162 1.00 92.00 302 GLY A CA 1
ATOM 2353 C C . GLY A 1 302 ? -17.436 11.904 13.250 1.00 92.00 302 GLY A C 1
ATOM 2354 O O . GLY A 1 302 ? -16.895 12.325 12.227 1.00 92.00 302 GLY A O 1
ATOM 2355 N N . VAL A 1 303 ? -17.070 12.347 14.459 1.00 91.50 303 VAL A N 1
ATOM 2356 C CA . VAL A 1 303 ? -16.049 13.374 14.678 1.00 91.50 303 VAL A CA 1
ATOM 2357 C C . VAL A 1 303 ? -14.812 12.763 15.333 1.00 91.50 303 VAL A C 1
ATOM 2359 O O . VAL A 1 303 ? -14.824 12.314 16.480 1.00 91.50 303 VAL A O 1
ATOM 2362 N N . TRP A 1 304 ? -13.675 12.815 14.631 1.00 92.62 304 TRP A N 1
ATOM 2363 C CA . TRP A 1 304 ? -12.390 12.384 15.191 1.00 92.62 304 TRP A CA 1
ATOM 2364 C C . TRP A 1 304 ? -11.801 13.445 16.138 1.00 92.62 304 TRP A C 1
ATOM 2366 O O . TRP A 1 304 ? -10.905 14.212 15.785 1.00 92.62 304 TRP A O 1
ATOM 2376 N N . GLY A 1 305 ? -12.373 13.541 17.341 1.00 92.62 305 GLY A N 1
ATOM 2377 C CA . GLY A 1 305 ? -11.985 14.494 18.383 1.00 92.62 305 GLY A CA 1
ATOM 2378 C C . GLY A 1 305 ? -10.984 13.942 19.405 1.00 92.62 305 GLY A C 1
ATOM 2379 O O . GLY A 1 305 ? -10.475 12.830 19.287 1.00 92.62 305 GLY A O 1
ATOM 2380 N N . ARG A 1 306 ? -10.736 14.721 20.471 1.00 94.62 306 ARG A N 1
ATOM 2381 C CA . ARG A 1 306 ? -9.780 14.365 21.542 1.00 94.62 306 ARG A CA 1
ATOM 2382 C C . ARG A 1 306 ? -10.077 13.020 22.208 1.00 94.62 306 ARG A C 1
ATOM 2384 O O . ARG A 1 306 ? -9.140 12.320 22.559 1.00 94.62 306 ARG A O 1
ATOM 2391 N N . LEU A 1 307 ? -11.354 12.673 22.382 1.00 96.00 307 LEU A N 1
ATOM 2392 C CA . LEU A 1 307 ? -11.748 11.404 22.999 1.00 96.00 307 LEU A CA 1
ATOM 2393 C C . LEU A 1 307 ? -11.497 10.213 22.066 1.00 96.00 307 LEU A C 1
ATOM 2395 O O . LEU A 1 307 ? -10.953 9.217 22.519 1.00 96.00 307 LEU A O 1
ATOM 2399 N N . SER A 1 308 ? -11.806 10.333 20.769 1.00 95.44 308 SER A N 1
ATOM 2400 C CA . SER A 1 308 ? -11.477 9.302 19.771 1.00 95.44 308 SER A CA 1
ATOM 2401 C C . SER A 1 308 ? -9.962 9.090 19.673 1.00 95.44 308 SER A C 1
ATOM 2403 O O . SER A 1 308 ? -9.496 7.958 19.634 1.00 95.44 308 SER A O 1
ATOM 2405 N N . ALA A 1 309 ? -9.186 10.181 19.689 1.00 95.50 309 ALA A N 1
ATOM 2406 C CA . ALA A 1 309 ? -7.727 10.117 19.672 1.00 95.50 309 ALA A CA 1
ATOM 2407 C C . ALA A 1 309 ? -7.150 9.450 20.933 1.00 95.50 309 ALA A C 1
ATOM 2409 O O . ALA A 1 309 ? -6.257 8.620 20.812 1.00 95.50 309 ALA A O 1
ATOM 2410 N N . ALA A 1 310 ? -7.674 9.779 22.120 1.00 96.62 310 ALA A N 1
ATOM 2411 C CA . ALA A 1 310 ? -7.263 9.142 23.371 1.00 96.62 310 ALA A CA 1
ATOM 2412 C C . ALA A 1 310 ? -7.619 7.648 23.390 1.00 96.62 310 ALA A C 1
ATOM 2414 O O . ALA A 1 310 ? -6.759 6.832 23.681 1.00 96.62 310 ALA A O 1
ATOM 2415 N N . ALA A 1 311 ? -8.840 7.283 22.985 1.00 97.38 311 ALA A N 1
ATOM 2416 C CA . ALA A 1 311 ? -9.265 5.886 22.906 1.00 97.38 311 ALA A CA 1
ATOM 2417 C C . ALA A 1 311 ? -8.407 5.061 21.931 1.00 97.38 311 ALA A C 1
ATOM 2419 O O . ALA A 1 311 ? -8.078 3.917 22.227 1.00 97.38 311 ALA A O 1
ATOM 2420 N N . LEU A 1 312 ? -8.018 5.634 20.784 1.00 97.50 312 LEU A N 1
ATOM 2421 C CA . LEU A 1 312 ? -7.104 4.966 19.857 1.00 97.50 312 LEU A CA 1
ATOM 2422 C C . LEU A 1 312 ? -5.695 4.808 20.450 1.00 97.50 312 LEU A C 1
ATOM 2424 O O . LEU A 1 312 ? -5.101 3.750 20.285 1.00 97.50 312 LEU A O 1
ATOM 2428 N N . SER A 1 313 ? -5.169 5.838 21.116 1.00 97.44 313 SER A N 1
ATOM 2429 C CA . SER A 1 313 ? -3.855 5.793 21.777 1.00 97.44 313 SER A CA 1
ATOM 2430 C C . SER A 1 313 ? -3.822 4.723 22.877 1.00 97.44 313 SER A C 1
ATOM 2432 O O . SER A 1 313 ? -2.930 3.875 22.872 1.00 97.44 313 SER A O 1
ATOM 2434 N N . ASP A 1 314 ? -4.856 4.672 23.726 1.00 98.06 314 ASP A N 1
ATOM 2435 C CA . ASP A 1 314 ? -5.021 3.631 24.748 1.00 98.06 314 ASP A CA 1
ATOM 2436 C C . ASP A 1 314 ? -5.074 2.233 24.104 1.00 98.06 314 ASP A C 1
ATOM 2438 O O . ASP A 1 314 ? -4.333 1.339 24.507 1.00 98.06 314 ASP A O 1
ATOM 2442 N N . PHE A 1 315 ? -5.879 2.053 23.047 1.00 98.25 315 PHE A N 1
ATOM 2443 C CA . PHE A 1 315 ? -5.959 0.782 22.322 1.00 98.25 315 PHE A CA 1
ATOM 2444 C C . PHE A 1 315 ? -4.619 0.360 21.714 1.00 98.25 315 PHE A C 1
ATOM 2446 O O . PHE A 1 315 ? -4.217 -0.794 21.843 1.00 98.25 315 PHE A O 1
ATOM 2453 N N . GLN A 1 316 ? -3.900 1.280 21.066 1.00 98.06 316 GLN A N 1
ATOM 2454 C CA . GLN A 1 316 ? -2.576 0.986 20.517 1.00 98.06 316 GLN A CA 1
ATOM 2455 C C . GLN A 1 316 ? -1.611 0.542 21.624 1.00 98.06 316 GLN A C 1
ATOM 2457 O O . GLN A 1 316 ? -0.921 -0.461 21.450 1.00 98.06 316 GLN A O 1
ATOM 2462 N N . GLY A 1 317 ? -1.617 1.230 22.770 1.00 97.81 317 GLY A N 1
ATOM 2463 C CA . GLY A 1 317 ? -0.819 0.865 23.939 1.00 97.81 317 GLY A CA 1
ATOM 2464 C C . GLY A 1 317 ? -1.148 -0.526 24.487 1.00 97.81 317 GLY A C 1
ATOM 2465 O O . GLY A 1 317 ? -0.237 -1.334 24.678 1.00 97.81 317 GLY A O 1
ATOM 2466 N N . ASP A 1 318 ? -2.432 -0.834 24.677 1.00 97.75 318 ASP A N 1
ATOM 2467 C CA . ASP A 1 318 ? -2.896 -2.123 25.208 1.00 97.75 318 ASP A CA 1
ATOM 2468 C C . ASP A 1 318 ? -2.555 -3.300 24.283 1.00 97.75 318 ASP A C 1
ATOM 2470 O O . ASP A 1 318 ? -2.222 -4.388 24.752 1.00 97.75 318 ASP A O 1
ATOM 2474 N N . GLN A 1 319 ? -2.590 -3.078 22.966 1.00 97.06 319 GLN A N 1
ATOM 2475 C CA . GLN A 1 319 ? -2.239 -4.084 21.958 1.00 97.06 319 GLN A CA 1
ATOM 2476 C C . GLN A 1 319 ? -0.729 -4.162 21.670 1.00 97.06 319 GLN A C 1
ATOM 2478 O O . GLN A 1 319 ? -0.300 -4.938 20.815 1.00 97.06 319 GLN A O 1
ATOM 2483 N N . GLY A 1 320 ? 0.099 -3.350 22.339 1.00 96.00 320 GLY A N 1
ATOM 2484 C CA . GLY A 1 320 ? 1.544 -3.291 22.091 1.00 96.00 320 GLY A CA 1
ATOM 2485 C C . GLY A 1 320 ? 1.921 -2.742 20.708 1.00 96.00 320 GLY A C 1
ATOM 2486 O O . GLY A 1 320 ? 3.029 -2.984 20.224 1.00 96.00 320 GLY A O 1
ATOM 2487 N N . LEU A 1 321 ? 1.010 -2.014 20.059 1.00 96.88 321 LEU A N 1
ATOM 2488 C CA . LEU A 1 321 ? 1.257 -1.319 18.802 1.00 96.88 321 LEU A CA 1
ATOM 2489 C C . LEU A 1 321 ? 1.961 0.022 19.066 1.00 96.88 321 LEU A C 1
ATOM 2491 O O . LEU A 1 321 ? 1.772 0.629 20.121 1.00 96.88 321 LEU A O 1
ATOM 2495 N N . PRO A 1 322 ? 2.735 0.553 18.102 1.00 96.12 322 PRO A N 1
ATOM 2496 C CA . PRO A 1 322 ? 3.266 1.906 18.219 1.00 96.12 322 PRO A CA 1
ATOM 2497 C C . PRO A 1 322 ? 2.139 2.944 18.339 1.00 96.12 322 PRO A C 1
ATOM 2499 O O . PRO A 1 322 ? 1.363 3.130 17.398 1.00 96.12 322 PRO A O 1
ATOM 2502 N N . ASP A 1 323 ? 2.086 3.641 19.478 1.00 95.62 323 ASP A N 1
ATOM 2503 C CA . ASP A 1 323 ? 1.132 4.723 19.752 1.00 95.62 323 ASP A CA 1
ATOM 2504 C C . ASP A 1 323 ? 1.473 5.964 18.916 1.00 95.62 323 ASP A C 1
ATOM 2506 O O . ASP A 1 323 ? 2.270 6.830 19.286 1.00 95.62 323 ASP A O 1
ATOM 2510 N N . ASN A 1 324 ? 0.911 5.999 17.714 1.00 94.38 324 ASN A N 1
ATOM 2511 C CA . ASN A 1 324 ? 1.087 7.076 16.747 1.00 94.38 324 ASN A CA 1
ATOM 2512 C C . ASN A 1 324 ? -0.230 7.804 16.442 1.00 94.38 324 ASN A C 1
ATOM 2514 O O . ASN A 1 324 ? -0.229 8.749 15.650 1.00 94.38 324 ASN A O 1
ATOM 2518 N N . GLY A 1 325 ? -1.345 7.363 17.035 1.00 95.06 325 GLY A N 1
ATOM 2519 C CA . GLY A 1 325 ? -2.673 7.936 16.838 1.00 95.06 325 GLY A CA 1
ATOM 2520 C C . GLY A 1 325 ? -3.196 7.838 15.401 1.00 95.06 325 GLY A C 1
ATOM 2521 O O . GLY A 1 325 ? -4.046 8.644 15.011 1.00 95.06 325 GLY A O 1
ATOM 2522 N N . MET A 1 326 ? -2.679 6.905 14.594 1.00 95.50 326 MET A N 1
ATOM 2523 C CA . MET A 1 326 ? -3.068 6.694 13.197 1.00 95.50 326 MET A CA 1
ATOM 2524 C C . MET A 1 326 ? -3.758 5.339 13.021 1.00 95.50 326 MET A C 1
ATOM 2526 O O . MET A 1 326 ? -3.186 4.296 13.332 1.00 95.50 326 MET A O 1
ATOM 2530 N N . TRP A 1 327 ? -4.961 5.342 12.439 1.00 96.12 327 TRP A N 1
ATOM 2531 C CA . TRP A 1 327 ? -5.667 4.112 12.073 1.00 96.12 327 TRP A CA 1
ATOM 2532 C C . TRP A 1 327 ? -5.065 3.466 10.815 1.00 96.12 327 TRP A C 1
ATOM 2534 O O . TRP A 1 327 ? -5.454 3.779 9.688 1.00 96.12 327 TRP A O 1
ATOM 2544 N N . THR A 1 328 ? -4.080 2.591 11.000 1.00 96.56 328 THR A N 1
ATOM 2545 C CA . THR A 1 328 ? -3.457 1.799 9.925 1.00 96.56 328 THR A CA 1
ATOM 2546 C C . THR A 1 328 ? -4.157 0.449 9.746 1.00 96.56 328 THR A C 1
ATOM 2548 O O . THR A 1 328 ? -4.962 0.033 10.581 1.00 96.56 328 THR A O 1
ATOM 2551 N N . THR A 1 329 ? -3.806 -0.295 8.695 1.00 96.12 329 THR A N 1
ATOM 2552 C CA . THR A 1 329 ? -4.248 -1.688 8.519 1.00 96.12 329 THR A CA 1
ATOM 2553 C C . THR A 1 329 ? -3.869 -2.581 9.704 1.00 96.12 329 THR A C 1
ATOM 2555 O O . THR A 1 329 ? -4.577 -3.543 9.983 1.00 96.12 329 THR A O 1
ATOM 2558 N N . PHE A 1 330 ? -2.776 -2.267 10.410 1.00 97.81 330 PHE A N 1
ATOM 2559 C CA . PHE A 1 330 ? -2.317 -3.021 11.579 1.00 97.81 330 PHE A CA 1
ATOM 2560 C C . PHE A 1 330 ? -3.241 -2.807 12.779 1.00 97.81 330 PHE A C 1
ATOM 2562 O O . PHE A 1 330 ? -3.589 -3.767 13.458 1.00 97.81 330 PHE A O 1
ATOM 2569 N N . VAL A 1 331 ? -3.713 -1.569 12.974 1.00 97.88 331 VAL A N 1
ATOM 2570 C CA . VAL A 1 331 ? -4.767 -1.259 13.951 1.00 97.88 331 VAL A CA 1
ATOM 2571 C C . VAL A 1 331 ? -6.051 -2.000 13.584 1.00 97.88 331 VAL A C 1
ATOM 2573 O O . VAL A 1 331 ? -6.623 -2.658 14.441 1.00 97.88 331 VAL A O 1
ATOM 2576 N N . GLY A 1 332 ? -6.470 -1.963 12.312 1.00 97.19 332 GLY A N 1
ATOM 2577 C CA . GLY A 1 332 ? -7.659 -2.689 11.848 1.00 97.19 332 GLY A CA 1
ATOM 2578 C C . GLY A 1 332 ? -7.607 -4.190 12.157 1.00 97.19 332 GLY A C 1
ATOM 2579 O O . GLY A 1 332 ? -8.571 -4.738 12.682 1.00 97.19 332 GLY A O 1
ATOM 2580 N N . ARG A 1 333 ? -6.460 -4.841 11.917 1.00 96.69 333 ARG A N 1
ATOM 2581 C CA . ARG A 1 333 ? -6.243 -6.258 12.267 1.00 96.69 333 ARG A CA 1
ATOM 2582 C C . ARG A 1 333 ? -6.350 -6.508 13.765 1.00 96.69 333 ARG A C 1
ATOM 2584 O O . ARG A 1 333 ? -7.069 -7.412 14.171 1.00 96.69 333 ARG A O 1
ATOM 2591 N N . ALA A 1 334 ? -5.671 -5.697 14.576 1.00 97.88 334 ALA A N 1
ATOM 2592 C CA . ALA A 1 334 ? -5.719 -5.836 16.027 1.00 97.88 334 ALA A CA 1
ATOM 2593 C C . ALA A 1 334 ? -7.145 -5.644 16.569 1.00 97.88 334 ALA A C 1
ATOM 2595 O O . ALA A 1 334 ? -7.559 -6.360 17.472 1.00 97.88 334 ALA A O 1
ATOM 2596 N N . VAL A 1 335 ? -7.920 -4.716 15.995 1.00 98.25 335 VAL A N 1
ATOM 2597 C CA . VAL A 1 335 ? -9.324 -4.501 16.373 1.00 98.25 335 VAL A CA 1
ATOM 2598 C C . VAL A 1 335 ? -10.173 -5.723 16.032 1.00 98.25 335 VAL A C 1
ATOM 2600 O O . VAL A 1 335 ? -10.933 -6.179 16.881 1.00 98.25 335 VAL A O 1
ATOM 2603 N N . CYS A 1 336 ? -10.048 -6.271 14.818 1.00 96.75 336 CYS A N 1
ATOM 2604 C CA . CYS A 1 336 ? -10.766 -7.487 14.425 1.00 96.75 336 CYS A CA 1
ATOM 2605 C C . CYS A 1 336 ? -10.425 -8.671 15.335 1.00 96.75 336 CYS A C 1
ATOM 2607 O O . CYS A 1 336 ? -11.333 -9.364 15.787 1.00 96.75 336 CYS A O 1
ATOM 2609 N N . GLN A 1 337 ? -9.142 -8.848 15.662 1.00 95.94 337 GLN A N 1
ATOM 2610 C CA . GLN A 1 337 ? -8.698 -9.877 16.596 1.00 95.94 337 GLN A CA 1
ATOM 2611 C C . GLN A 1 337 ? -9.314 -9.678 17.987 1.00 95.94 337 GLN A C 1
ATOM 2613 O O . GLN A 1 337 ? -9.925 -10.600 18.513 1.00 95.94 337 GLN A O 1
ATOM 2618 N N . ALA A 1 338 ? -9.214 -8.475 18.557 1.00 96.94 338 ALA A N 1
ATOM 2619 C CA . ALA A 1 338 ? -9.712 -8.185 19.900 1.00 96.94 338 ALA A CA 1
ATOM 2620 C C . ALA A 1 338 ? -11.245 -8.289 20.015 1.00 96.94 338 ALA A C 1
ATOM 2622 O O . ALA A 1 338 ? -11.760 -8.622 21.074 1.00 96.94 338 ALA A O 1
ATOM 2623 N N . LEU A 1 339 ? -11.990 -8.017 18.936 1.00 93.81 339 LEU A N 1
ATOM 2624 C CA . LEU A 1 339 ? -13.450 -8.184 18.900 1.00 93.81 339 LEU A CA 1
ATOM 2625 C C . LEU A 1 339 ? -13.895 -9.652 18.791 1.00 93.81 339 LEU A C 1
ATOM 2627 O O . LEU A 1 339 ? -15.076 -9.938 18.992 1.00 93.81 339 LEU A O 1
ATOM 2631 N N . ALA A 1 340 ? -12.991 -10.560 18.418 1.00 91.69 340 ALA A N 1
ATOM 2632 C CA . ALA A 1 340 ? -13.275 -11.986 18.273 1.00 91.69 340 ALA A CA 1
ATOM 2633 C C . ALA A 1 340 ? -13.010 -12.803 19.555 1.00 91.69 340 ALA A C 1
ATOM 2635 O O . ALA A 1 340 ? -13.356 -13.988 19.585 1.00 91.69 340 ALA A O 1
ATOM 2636 N N . GLU A 1 341 ? -12.395 -12.195 20.575 1.00 84.06 341 GLU A N 1
ATOM 2637 C CA . GLU A 1 341 ? -12.065 -12.791 21.884 1.00 84.06 341 GLU A CA 1
ATOM 2638 C C . GLU A 1 341 ? -13.215 -12.674 22.900 1.00 84.06 341 GLU A C 1
ATOM 2640 O O . GLU A 1 341 ? -13.436 -13.661 23.643 1.00 84.06 341 GLU A O 1
#

pLDDT: mean 88.5, std 14.81, range [33.44, 98.88]

Secondary structure (DSSP, 8-state):
-PPPHHHHHHHHHHHHHHTTS-PPP-SS---HHHHHHHHHHHHTT-S-HHHHHHHHHHHSSS-------PPP-EEE-PPPSSTTSSEEES-GGGS--EEEEEE---SSHHHHHHHHSSTT-TTTTT---SEEE-SSTTT-EEESS-TTEEE--SBTB--B-TTS-B---GGGSHHHHEEEEEE----B-BTTBPPPTTPEEEE-TTSSEEEEPPPPHHHHHHHHHHHHHHHHH-TT--GGGEEEHHHHSTTT--TTTT--HHHHHHHHHTS----SSGGGSSHHHHHHHHHHTT----S--S---HHHHHHHHHHHHHTT----S---HHHHHHHHHHHT-